Protein AF-A0A3D8IDP8-F1 (afdb_monomer)

Radius of gyration: 22.34 Å; Cα contacts (8 Å, |Δi|>4): 569; chains: 1; bounding box: 59×62×54 Å

Mean predicted aligned error: 10.39 Å

Secondary structure (DSSP, 8-state):
-----S---------SSHHHHTTS-SS--S----SSEEEEEEPPP-S---SS-TTS---EEEEE-S-HHHHHHHHHHH--S---HHHHHHHHHHHHT--TTTSPP-HHHHHTBTTTB-HHHHHHHHHHHHHHHHHHHTTSS-HHHHHHHHHHHHHHHHHH-SSSSSTT---SS-PPP---------PPP-SSEEEEE-S-HHHHHHHHHHHHTT--S--EEEEEEE---BS--HHHHSHHHHHHHH------BTTTTB-S--S--GGGSTTHHHHHHHHHHHHHTTEEEEEEEEE---S-SSTTTSBSS-HHHHHHHHHTTEEEEEEEEE-----SSS---TT-EEEEEEEEE-

Organism: NCBI:txid2040648

Structure (mmCIF, N/CA/C/O backbone):
data_AF-A0A3D8IDP8-F1
#
_entry.id   AF-A0A3D8IDP8-F1
#
loop_
_atom_site.group_PDB
_atom_site.id
_atom_site.type_symbol
_atom_site.label_atom_id
_atom_site.label_alt_id
_atom_site.label_comp_id
_atom_site.label_asym_id
_atom_site.label_entity_id
_atom_site.label_seq_id
_atom_site.pdbx_PDB_ins_code
_atom_site.Cartn_x
_atom_site.Cartn_y
_atom_site.Cartn_z
_atom_site.occupancy
_atom_site.B_iso_or_equiv
_atom_site.auth_seq_id
_atom_site.auth_comp_id
_atom_site.auth_asym_id
_atom_site.auth_atom_id
_atom_site.pdbx_PDB_model_num
ATOM 1 N N . MET A 1 1 ? -37.188 -41.357 -10.015 1.00 25.97 1 MET A N 1
ATOM 2 C CA . MET A 1 1 ? -35.819 -41.545 -10.532 1.00 25.97 1 MET A CA 1
ATOM 3 C C . MET A 1 1 ? -35.365 -40.192 -11.054 1.00 25.97 1 MET A C 1
ATOM 5 O O . MET A 1 1 ? -35.548 -39.918 -12.228 1.00 25.97 1 MET A O 1
ATOM 9 N N . ASN A 1 2 ? -35.208 -39.224 -10.147 1.00 23.41 2 ASN A N 1
ATOM 10 C CA . ASN A 1 2 ? -33.969 -38.890 -9.406 1.00 23.41 2 ASN A CA 1
ATOM 11 C C . ASN A 1 2 ? -33.060 -38.052 -10.331 1.00 23.41 2 ASN A C 1
ATOM 13 O O . ASN A 1 2 ? -32.683 -38.556 -11.379 1.00 23.41 2 ASN A O 1
ATOM 17 N N . ASP A 1 3 ? -32.714 -36.788 -10.085 1.00 23.64 3 ASP A N 1
ATOM 18 C CA . ASP A 1 3 ? -32.808 -35.965 -8.878 1.00 23.64 3 ASP A CA 1
ATOM 19 C C . ASP A 1 3 ? -33.039 -34.483 -9.221 1.00 23.64 3 ASP A C 1
ATOM 21 O O . ASP A 1 3 ? -32.616 -33.967 -10.256 1.00 23.64 3 ASP A O 1
ATOM 25 N N . ILE A 1 4 ? -33.752 -33.836 -8.305 1.00 23.69 4 ILE A N 1
ATOM 26 C CA . ILE A 1 4 ? -34.111 -32.424 -8.213 1.00 23.69 4 ILE A CA 1
ATOM 27 C C . ILE A 1 4 ? -33.176 -31.826 -7.159 1.00 23.69 4 ILE A C 1
ATOM 29 O O . ILE A 1 4 ? -33.170 -32.358 -6.060 1.00 23.69 4 ILE A O 1
ATOM 33 N N . GLU A 1 5 ? -32.434 -30.755 -7.472 1.00 24.16 5 GLU A N 1
ATOM 34 C CA . GLU A 1 5 ? -32.092 -29.621 -6.577 1.00 24.16 5 GLU A CA 1
ATOM 35 C C . GLU A 1 5 ? -30.910 -28.810 -7.138 1.00 24.16 5 GLU A C 1
ATOM 37 O O . GLU A 1 5 ? -29.785 -29.289 -7.237 1.00 24.16 5 GLU A O 1
ATOM 42 N N . GLY A 1 6 ? -31.157 -27.551 -7.508 1.00 22.59 6 GLY A N 1
ATOM 43 C CA . GLY A 1 6 ? -30.095 -26.629 -7.941 1.00 22.59 6 GLY A CA 1
ATOM 44 C C . GLY A 1 6 ? -30.539 -25.196 -8.245 1.00 22.59 6 GLY A C 1
ATOM 45 O O . GLY A 1 6 ? -29.763 -24.422 -8.793 1.00 22.59 6 GLY A O 1
ATOM 46 N N . LEU A 1 7 ? -31.783 -24.827 -7.920 1.00 23.38 7 LEU A N 1
ATOM 47 C CA . LEU A 1 7 ? -32.361 -23.506 -8.185 1.00 23.38 7 LEU A CA 1
ATOM 48 C C . LEU A 1 7 ? -33.378 -23.167 -7.088 1.00 23.38 7 LEU A C 1
ATOM 50 O O . LEU A 1 7 ? -34.518 -23.619 -7.171 1.00 23.38 7 LEU A O 1
ATOM 54 N N . ARG A 1 8 ? -32.928 -22.423 -6.065 1.00 20.56 8 ARG A N 1
ATOM 55 C CA . ARG A 1 8 ? -33.650 -21.722 -4.965 1.00 20.56 8 ARG A CA 1
ATOM 56 C C . ARG A 1 8 ? -32.593 -21.533 -3.853 1.00 20.56 8 ARG A C 1
ATOM 58 O O . ARG A 1 8 ? -31.948 -22.503 -3.506 1.00 20.56 8 ARG A O 1
ATOM 65 N N . GLU A 1 9 ? -32.256 -20.376 -3.290 1.00 22.47 9 GLU A N 1
ATOM 66 C CA . GLU A 1 9 ? -32.936 -19.098 -3.120 1.00 22.47 9 GLU A CA 1
ATOM 67 C C . GLU A 1 9 ? -31.888 -17.968 -3.029 1.00 22.47 9 GLU A C 1
ATOM 69 O O . GLU A 1 9 ? -31.055 -17.942 -2.128 1.00 22.47 9 GLU A O 1
ATOM 74 N N . THR A 1 10 ? -31.951 -16.987 -3.926 1.00 26.80 10 THR A N 1
ATOM 75 C CA . THR A 1 10 ? -31.350 -15.663 -3.718 1.00 26.80 10 THR A CA 1
ATOM 76 C C . THR A 1 10 ? -32.399 -14.773 -3.055 1.00 26.80 10 THR A C 1
ATOM 78 O O . THR A 1 10 ? -33.345 -14.339 -3.717 1.00 26.80 10 THR A O 1
ATOM 81 N N . LYS A 1 11 ? -32.258 -14.509 -1.751 1.00 21.42 11 LYS A N 1
ATOM 82 C CA . LYS A 1 11 ? -33.043 -13.498 -1.027 1.00 21.42 11 LYS A CA 1
ATOM 83 C C . LYS A 1 11 ? -32.136 -12.604 -0.181 1.00 21.42 11 LYS A C 1
ATOM 85 O O . LYS A 1 11 ? -31.369 -13.070 0.650 1.00 21.42 11 LYS A O 1
ATOM 90 N N . ASN A 1 12 ? -32.282 -11.310 -0.453 1.00 25.30 12 ASN A N 1
ATOM 91 C CA . ASN A 1 12 ? -31.671 -10.139 0.168 1.00 25.30 12 ASN A CA 1
ATOM 92 C C . ASN A 1 12 ? -31.656 -10.141 1.704 1.00 25.30 12 ASN A C 1
ATOM 94 O O . ASN A 1 12 ? -32.695 -10.385 2.317 1.00 25.30 12 ASN A O 1
ATOM 98 N N . LEU A 1 13 ? -30.554 -9.653 2.288 1.00 21.05 13 LEU A N 1
ATOM 99 C CA . LEU A 1 13 ? -30.567 -8.875 3.533 1.00 21.05 13 LEU A CA 1
ATOM 100 C C . LEU A 1 13 ? -29.373 -7.889 3.595 1.00 21.05 13 LEU A C 1
ATOM 102 O O . LEU A 1 13 ? -28.234 -8.279 3.805 1.00 21.05 13 LEU A O 1
ATOM 106 N N . CYS A 1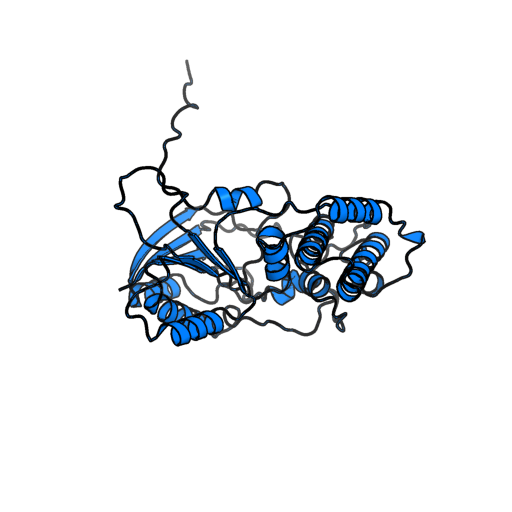 14 ? -29.696 -6.606 3.384 1.00 20.95 14 CYS A N 1
ATOM 107 C CA . CYS A 1 14 ? -29.076 -5.384 3.931 1.00 20.95 14 CYS A CA 1
ATOM 108 C C . CYS A 1 14 ? -27.555 -5.144 3.788 1.00 20.95 14 CYS A C 1
ATOM 110 O O . CYS A 1 14 ? -26.826 -5.083 4.766 1.00 20.95 14 CYS A O 1
ATOM 112 N N . LEU A 1 15 ? -27.138 -4.948 2.534 1.00 26.72 15 LEU A N 1
ATOM 113 C CA . LEU A 1 15 ? -26.512 -3.745 1.952 1.00 26.72 15 LEU A CA 1
ATOM 114 C C . LEU A 1 15 ? -25.390 -3.025 2.756 1.00 26.72 15 LEU A C 1
ATOM 116 O O . LEU A 1 15 ? -25.634 -2.394 3.782 1.00 26.72 15 LEU A O 1
ATOM 120 N N . GLY A 1 16 ? -24.181 -3.040 2.175 1.00 27.25 16 GLY A N 1
ATOM 121 C CA . GLY A 1 16 ? -23.078 -2.122 2.484 1.00 27.25 16 GLY A CA 1
ATOM 122 C C . GLY A 1 16 ? -21.671 -2.722 2.383 1.00 27.25 16 GLY A C 1
ATOM 123 O O . GLY A 1 16 ? -20.920 -2.561 3.327 1.00 27.25 16 GLY A O 1
ATOM 124 N N . GLU A 1 17 ? -21.302 -3.420 1.297 1.00 31.95 17 GLU A N 1
ATOM 125 C CA . GLU A 1 17 ? -19.924 -3.951 1.119 1.00 31.95 17 GLU A CA 1
ATOM 126 C C . GLU A 1 17 ? -19.632 -4.450 -0.313 1.00 31.95 17 GLU A C 1
ATOM 128 O O . GLU A 1 17 ? -18.513 -4.319 -0.808 1.00 31.95 17 GLU A O 1
ATOM 133 N N . GLN A 1 18 ? -20.638 -4.963 -1.033 1.00 26.75 18 GLN A N 1
ATOM 134 C CA . GLN A 1 18 ? -20.417 -5.599 -2.344 1.00 26.75 18 GLN A CA 1
ATOM 135 C C . GLN A 1 18 ? -19.917 -4.656 -3.456 1.00 26.75 18 GLN A C 1
ATOM 137 O O . GLN A 1 18 ? -19.173 -5.100 -4.328 1.00 26.75 18 GLN A O 1
ATOM 142 N N . ASP A 1 19 ? -20.209 -3.354 -3.400 1.00 30.55 19 ASP A N 1
ATOM 143 C CA . ASP A 1 19 ? -19.682 -2.404 -4.393 1.00 30.55 19 ASP A CA 1
ATOM 144 C C . ASP A 1 19 ? -18.217 -2.012 -4.138 1.00 30.55 19 ASP A C 1
ATOM 146 O O . ASP A 1 19 ? -17.483 -1.725 -5.082 1.00 30.55 19 ASP A O 1
ATOM 150 N N . LEU A 1 20 ? -17.743 -2.108 -2.889 1.00 30.31 20 LEU A N 1
ATOM 151 C CA . LEU A 1 20 ? -16.310 -2.033 -2.574 1.00 30.31 20 LEU A CA 1
ATOM 152 C C . LEU A 1 20 ? -15.595 -3.346 -2.945 1.00 30.31 20 LEU A C 1
ATOM 154 O O . LEU A 1 20 ? -14.425 -3.327 -3.331 1.00 30.31 20 LEU A O 1
ATOM 158 N N . ALA A 1 21 ? -16.312 -4.475 -2.928 1.00 29.94 21 ALA A N 1
ATOM 159 C CA . ALA A 1 21 ? -15.805 -5.784 -3.342 1.00 29.94 21 ALA A CA 1
ATOM 160 C C . ALA A 1 21 ? -15.742 -5.990 -4.870 1.00 29.94 21 ALA A C 1
ATOM 162 O O . ALA A 1 21 ? -14.987 -6.851 -5.328 1.00 29.94 21 ALA A O 1
ATOM 163 N N . ASN A 1 22 ? -16.432 -5.181 -5.684 1.00 26.56 22 ASN A N 1
ATOM 164 C CA . ASN A 1 22 ? -16.302 -5.227 -7.149 1.00 26.56 22 ASN A CA 1
ATOM 165 C C . ASN A 1 22 ? -14.968 -4.653 -7.671 1.00 26.56 22 ASN A C 1
ATOM 167 O O . ASN A 1 22 ? -14.622 -4.859 -8.834 1.00 26.56 22 ASN A O 1
ATOM 171 N N . ILE A 1 23 ? -14.151 -4.052 -6.798 1.00 31.48 23 ILE A N 1
ATOM 172 C CA . ILE A 1 23 ? -12.722 -3.787 -7.050 1.00 31.48 23 ILE A CA 1
ATOM 173 C C . ILE A 1 23 ? -11.885 -5.082 -6.927 1.00 31.48 23 ILE A C 1
ATOM 175 O O . ILE A 1 23 ? -10.760 -5.141 -7.420 1.00 31.48 23 ILE A O 1
ATOM 179 N N . SER A 1 24 ? -12.431 -6.160 -6.349 1.00 30.58 24 SER A N 1
ATOM 180 C CA . SER A 1 24 ? -11.723 -7.436 -6.148 1.00 30.58 24 SER A CA 1
ATOM 181 C C . SER A 1 24 ? -12.003 -8.508 -7.219 1.00 30.58 24 SER A C 1
ATOM 183 O O . SER A 1 24 ? -11.298 -9.513 -7.288 1.00 30.58 24 SER A O 1
ATOM 185 N N . HIS A 1 25 ? -12.948 -8.290 -8.143 1.00 24.25 25 HIS A N 1
ATOM 186 C CA . HIS A 1 25 ? -13.230 -9.229 -9.238 1.00 24.25 25 HIS A CA 1
ATOM 187 C C . HIS A 1 25 ? -12.509 -8.882 -10.555 1.00 24.25 25 HIS A C 1
ATOM 189 O O . HIS A 1 25 ? -13.112 -8.726 -11.614 1.00 24.25 25 HIS A O 1
ATOM 195 N N . LYS A 1 26 ? -11.171 -8.873 -10.521 1.00 24.52 26 LYS A N 1
ATOM 196 C CA . LYS A 1 26 ? -10.331 -9.244 -11.676 1.00 24.52 26 LYS A CA 1
ATOM 197 C C . LYS A 1 26 ? -9.217 -10.168 -11.188 1.00 24.52 26 LYS A C 1
ATOM 199 O O . LYS A 1 26 ? -8.384 -9.775 -10.385 1.00 24.52 26 LYS A O 1
ATOM 204 N N . LYS A 1 27 ? -9.245 -11.416 -11.675 1.00 29.14 27 LYS A N 1
ATOM 205 C CA . LYS A 1 27 ? -8.286 -12.507 -11.423 1.00 29.14 27 LYS A CA 1
ATOM 206 C C . LYS A 1 27 ? -6.824 -12.032 -11.418 1.00 29.14 27 LYS A C 1
ATOM 208 O O . LYS A 1 27 ? -6.201 -11.993 -12.472 1.00 29.14 27 LYS A O 1
ATOM 213 N N . SER A 1 28 ? -6.316 -11.736 -10.227 1.00 27.64 28 SER A N 1
ATOM 214 C CA . SER A 1 28 ? -4.927 -11.809 -9.750 1.00 27.64 28 SER A CA 1
ATOM 215 C C . SER A 1 28 ? -4.834 -10.808 -8.606 1.00 27.64 28 SER A C 1
ATOM 217 O O . SER A 1 28 ? -4.664 -9.635 -8.902 1.00 27.64 28 SER A O 1
ATOM 219 N N . LEU A 1 29 ? -5.064 -11.247 -7.365 1.00 32.25 29 LEU A N 1
ATOM 220 C CA . LEU A 1 29 ? -4.756 -10.578 -6.089 1.00 32.25 29 LEU A CA 1
ATOM 221 C C . LEU A 1 29 ? -5.470 -11.390 -4.998 1.00 32.25 29 LEU A C 1
ATOM 223 O O . LEU A 1 29 ? -6.609 -11.109 -4.634 1.00 32.25 29 LEU A O 1
ATOM 227 N N . GLU A 1 30 ? -4.831 -12.462 -4.534 1.00 28.45 30 GLU A N 1
ATOM 228 C CA . GLU A 1 30 ? -5.149 -12.968 -3.200 1.00 28.45 30 GLU A CA 1
ATOM 229 C C . GLU A 1 30 ? -4.556 -11.959 -2.204 1.00 28.45 30 GLU A C 1
ATOM 231 O O . GLU A 1 30 ? -3.343 -11.772 -2.164 1.00 28.45 30 GLU A O 1
ATOM 236 N N . GLU A 1 31 ? -5.459 -11.306 -1.467 1.00 35.19 31 GLU A N 1
ATOM 237 C CA . GLU A 1 31 ? -5.268 -10.420 -0.307 1.00 35.19 31 GLU A CA 1
ATOM 238 C C . GLU A 1 31 ? -4.693 -9.002 -0.564 1.00 35.19 31 GLU A C 1
ATOM 240 O O . GLU A 1 31 ? -3.492 -8.839 -0.792 1.00 35.19 31 GLU A O 1
ATOM 245 N N . PRO A 1 32 ? -5.501 -7.919 -0.444 1.00 34.59 32 PRO A N 1
ATOM 246 C CA . PRO A 1 32 ? -4.942 -6.584 -0.239 1.00 34.59 32 PRO A CA 1
ATOM 247 C C . PRO A 1 32 ? -4.143 -6.573 1.071 1.00 34.59 32 PRO A C 1
ATOM 249 O O . PRO A 1 32 ? -4.596 -7.074 2.099 1.00 34.59 32 PRO A O 1
ATOM 252 N N . SER A 1 33 ? -2.930 -6.022 1.038 1.00 33.69 33 SER A N 1
ATOM 253 C CA . SER A 1 33 ? -2.025 -5.969 2.185 1.00 33.69 33 SER A CA 1
ATOM 254 C C . SER A 1 33 ? -2.643 -5.195 3.353 1.00 33.69 33 SER A C 1
ATOM 256 O O . SER A 1 33 ? -2.714 -3.970 3.307 1.00 33.69 33 SER A O 1
ATOM 258 N N . LYS A 1 34 ? -3.061 -5.918 4.396 1.00 35.88 34 LYS A N 1
ATOM 259 C CA . LYS A 1 34 ? -3.660 -5.396 5.632 1.00 35.88 34 LYS A CA 1
ATOM 260 C C . LYS A 1 34 ? -2.584 -4.810 6.551 1.00 35.88 34 LYS A C 1
ATOM 262 O O . LYS A 1 34 ? -1.891 -5.552 7.249 1.00 35.88 34 LYS A O 1
ATOM 267 N N . GLN A 1 35 ? -2.418 -3.487 6.573 1.00 31.81 35 GLN A N 1
ATOM 268 C CA . GLN A 1 35 ? -1.659 -2.827 7.639 1.00 31.81 35 GLN A CA 1
ATOM 269 C C . GLN A 1 35 ? -2.366 -1.554 8.107 1.00 31.81 35 GLN A C 1
ATOM 271 O O . GLN A 1 35 ? -2.283 -0.500 7.480 1.00 31.81 35 GLN A O 1
ATOM 276 N N . ASP A 1 36 ? -3.023 -1.673 9.263 1.00 30.56 36 ASP A N 1
ATOM 277 C CA . ASP A 1 36 ? -3.684 -0.584 9.987 1.00 30.56 36 ASP A CA 1
ATOM 278 C C . ASP A 1 36 ? -4.740 0.149 9.144 1.00 30.56 36 ASP A C 1
ATOM 280 O O . ASP A 1 36 ? -4.918 1.363 9.273 1.00 30.56 36 ASP A O 1
ATOM 284 N N . SER A 1 37 ? -5.452 -0.590 8.288 1.00 34.06 37 SER A N 1
ATOM 285 C CA . SER A 1 37 ? -6.508 -0.018 7.467 1.00 34.06 37 SER A CA 1
ATOM 286 C C . SER A 1 37 ? -7.716 0.310 8.345 1.00 34.06 37 SER A C 1
ATOM 288 O O . SER A 1 37 ? -8.268 -0.563 9.021 1.00 34.06 37 SER A O 1
ATOM 290 N N . ILE A 1 38 ? -8.104 1.586 8.356 1.00 47.16 38 ILE A N 1
ATOM 291 C CA . ILE A 1 38 ? -9.340 2.039 8.990 1.00 47.16 38 ILE A CA 1
ATOM 292 C C . ILE A 1 38 ? -10.219 2.655 7.917 1.00 47.16 38 ILE A C 1
ATOM 294 O O . ILE A 1 38 ? -9.804 3.602 7.246 1.00 47.16 38 ILE A O 1
ATOM 298 N N . ILE A 1 39 ? -11.445 2.152 7.806 1.00 53.91 39 ILE A N 1
ATOM 299 C CA . ILE A 1 39 ? -12.511 2.817 7.064 1.00 53.91 39 ILE A CA 1
ATOM 300 C C . ILE A 1 39 ? -13.506 3.343 8.093 1.00 53.91 39 ILE A C 1
ATOM 302 O O . ILE A 1 39 ? -14.160 2.573 8.795 1.00 53.91 39 ILE A O 1
ATOM 306 N N . LEU A 1 40 ? -13.594 4.665 8.216 1.00 52.25 40 LEU A N 1
ATOM 307 C CA . LEU A 1 40 ? -14.613 5.320 9.034 1.00 52.25 40 LEU A CA 1
ATOM 308 C C . LEU A 1 40 ? -15.680 5.875 8.098 1.00 52.25 40 LEU A C 1
ATOM 310 O O . LEU A 1 40 ? -15.364 6.673 7.215 1.00 52.25 40 LEU A O 1
ATOM 314 N N . SER A 1 41 ? -16.935 5.495 8.305 1.00 37.38 41 SER A N 1
ATOM 315 C CA . SER A 1 41 ? -18.070 6.057 7.576 1.00 37.38 41 SER A CA 1
ATOM 316 C C . SER A 1 41 ? -18.905 6.971 8.480 1.00 37.38 41 SER A C 1
ATOM 318 O O . SER A 1 41 ? -19.115 6.709 9.669 1.00 37.38 41 SER A O 1
ATOM 320 N N . HIS A 1 42 ? -19.358 8.095 7.925 1.00 28.86 42 HIS A N 1
ATOM 321 C CA . HIS A 1 42 ? -20.131 9.126 8.618 1.00 28.86 42 HIS A CA 1
ATOM 322 C C . HIS A 1 42 ? -21.443 9.388 7.862 1.00 28.86 42 HIS A C 1
ATOM 324 O O . HIS A 1 42 ? -21.444 9.653 6.658 1.00 28.86 42 HIS A O 1
ATOM 330 N N . GLU A 1 43 ? -22.564 9.354 8.585 1.00 28.81 43 GLU A N 1
ATOM 331 C CA . GLU A 1 43 ? -23.875 9.818 8.108 1.00 28.81 43 GLU A CA 1
ATOM 332 C C . GLU A 1 43 ? -24.032 11.311 8.419 1.00 28.81 43 GLU A C 1
ATOM 334 O O . GLU A 1 43 ? -23.774 11.739 9.543 1.00 28.81 43 GLU A O 1
ATOM 339 N N . THR A 1 44 ? -24.455 12.130 7.461 1.00 25.08 44 THR A N 1
ATOM 340 C CA . THR A 1 44 ? -24.976 13.477 7.753 1.00 25.08 44 THR A CA 1
ATOM 341 C C . THR A 1 44 ? -26.495 13.402 7.722 1.00 25.08 44 THR A C 1
ATOM 343 O O . THR A 1 44 ? -27.076 13.070 6.693 1.00 25.08 44 THR A O 1
ATOM 346 N N . SER A 1 45 ? -27.121 13.654 8.865 1.00 26.81 45 SER A N 1
ATOM 347 C CA . SER A 1 45 ? -28.552 13.506 9.114 1.00 26.81 45 SER A CA 1
ATOM 348 C C . SER A 1 45 ? -29.419 14.392 8.214 1.00 26.81 45 SER A C 1
ATOM 350 O O . SER A 1 45 ? -29.201 15.598 8.159 1.00 26.81 45 SER A O 1
ATOM 352 N N . LEU A 1 46 ? -30.446 13.795 7.592 1.00 27.28 46 LEU A N 1
ATOM 353 C CA . LEU A 1 46 ? -31.812 14.334 7.448 1.00 27.28 46 LEU A CA 1
ATOM 354 C C . LEU A 1 46 ? -32.706 13.316 6.714 1.00 27.28 46 LEU A C 1
ATOM 356 O O . LEU A 1 46 ? -32.594 13.141 5.507 1.00 27.28 46 LEU A O 1
ATOM 360 N N . GLY A 1 47 ? -33.630 12.682 7.442 1.00 24.98 47 GLY A N 1
ATOM 361 C CA . GLY A 1 47 ? -34.733 11.917 6.848 1.00 24.98 47 GLY A CA 1
ATOM 362 C C . GLY A 1 47 ? -35.060 10.635 7.606 1.00 24.98 47 GLY A C 1
ATOM 363 O O . GLY A 1 47 ? -34.232 9.744 7.722 1.00 24.98 47 GLY A O 1
ATOM 364 N N . LYS A 1 48 ? -36.281 10.554 8.141 1.00 29.41 48 LYS A N 1
ATOM 365 C CA . LYS A 1 48 ? -36.851 9.378 8.815 1.00 29.41 48 LYS A CA 1
ATOM 366 C C . LYS A 1 48 ? -36.613 8.106 7.984 1.00 29.41 48 LYS A C 1
ATOM 368 O O . LYS A 1 48 ? -37.068 8.042 6.845 1.00 29.41 48 LYS A O 1
ATOM 373 N N . LEU A 1 49 ? -35.942 7.106 8.566 1.00 31.73 49 LEU A N 1
ATOM 374 C CA . LEU A 1 49 ? -35.742 5.794 7.947 1.00 31.73 49 LEU A CA 1
ATOM 375 C C . LEU A 1 49 ? -37.095 5.112 7.697 1.00 31.73 49 LEU A C 1
ATOM 377 O O . LEU A 1 49 ? -37.702 4.559 8.614 1.00 31.73 49 LEU A O 1
ATOM 381 N N . ASN A 1 50 ? -37.532 5.104 6.441 1.00 28.36 50 ASN A N 1
ATOM 382 C CA . ASN A 1 50 ? -38.450 4.092 5.941 1.00 28.36 50 ASN A CA 1
ATOM 383 C C . ASN A 1 50 ? -37.616 2.941 5.371 1.00 28.36 50 ASN A C 1
ATOM 385 O O . ASN A 1 50 ? -36.712 3.146 4.566 1.00 28.36 50 ASN A O 1
ATOM 389 N N . LYS A 1 51 ? -37.913 1.725 5.833 1.00 40.91 51 LYS A N 1
ATOM 390 C CA . LYS A 1 51 ? -37.290 0.470 5.399 1.00 40.91 51 LYS A CA 1
ATOM 391 C C . LYS A 1 51 ? -37.420 0.290 3.882 1.00 40.91 51 LYS A C 1
ATOM 393 O O . LYS A 1 51 ? -38.497 -0.083 3.435 1.00 40.91 51 LYS A O 1
ATOM 398 N N . GLN A 1 52 ? -36.328 0.504 3.146 1.00 34.34 52 GLN A N 1
ATOM 399 C CA . GLN A 1 52 ? -35.875 -0.200 1.927 1.00 34.34 52 GLN A CA 1
ATOM 400 C C . GLN A 1 52 ? -34.818 0.679 1.220 1.00 34.34 52 GLN A C 1
ATOM 402 O O . GLN A 1 52 ? -35.122 1.824 0.906 1.00 34.34 52 GLN A O 1
ATOM 407 N N . ASN A 1 53 ? -33.619 0.121 0.957 1.00 32.25 53 ASN A N 1
ATOM 408 C CA . ASN A 1 53 ? -32.461 0.671 0.197 1.00 32.25 53 ASN A CA 1
ATOM 409 C C . ASN A 1 53 ? -31.231 1.205 0.993 1.00 32.25 53 ASN A C 1
ATOM 411 O O . ASN A 1 53 ? -30.779 2.318 0.760 1.00 32.25 53 ASN A O 1
ATOM 415 N N . SER A 1 54 ? -30.601 0.399 1.854 1.00 40.97 54 SER A N 1
ATOM 416 C CA . SER A 1 54 ? -29.345 0.699 2.586 1.00 40.97 54 SER A CA 1
ATOM 417 C C . SER A 1 54 ? -27.981 0.550 1.855 1.00 40.97 54 SER A C 1
ATOM 419 O O . SER A 1 54 ? -27.006 0.135 2.474 1.00 40.97 54 SER A O 1
ATOM 421 N N . TYR A 1 55 ? -27.838 0.917 0.571 1.00 33.81 55 TYR A N 1
ATOM 422 C CA . TYR A 1 55 ? -26.490 1.190 -0.007 1.00 33.81 55 TYR A CA 1
ATOM 423 C C . TYR A 1 55 ? -26.131 2.691 -0.019 1.00 33.81 55 TYR A C 1
ATOM 425 O O . TYR A 1 55 ? -24.980 3.047 -0.253 1.00 33.81 55 TYR A O 1
ATOM 433 N N . ASN A 1 56 ? -27.092 3.583 0.252 1.00 45.88 56 ASN A N 1
ATOM 434 C CA . ASN A 1 56 ? -26.942 5.031 0.050 1.00 45.88 56 ASN A CA 1
ATOM 435 C C . ASN A 1 56 ? -26.647 5.845 1.319 1.00 45.88 56 ASN A C 1
ATOM 437 O O . ASN A 1 56 ? -26.514 7.066 1.230 1.00 45.88 56 ASN A O 1
ATOM 441 N N . ASP A 1 57 ? -26.521 5.201 2.476 1.00 60.47 57 ASP A N 1
ATOM 442 C CA . ASP A 1 57 ? -26.678 5.907 3.753 1.00 60.47 57 ASP A CA 1
ATOM 443 C C . ASP A 1 57 ? -25.407 6.640 4.217 1.00 60.47 57 ASP A C 1
ATOM 445 O O . ASP A 1 57 ? -25.482 7.643 4.928 1.00 60.47 57 ASP A O 1
ATOM 449 N N . PHE A 1 58 ? -24.222 6.231 3.752 1.00 69.56 58 PHE A N 1
ATOM 450 C CA . PHE A 1 58 ? -22.977 6.937 4.065 1.00 69.56 58 PHE A CA 1
ATOM 451 C C . PHE A 1 58 ? -22.661 7.992 3.008 1.00 69.56 58 PHE A C 1
ATOM 453 O O . PHE A 1 58 ? -22.650 7.703 1.812 1.00 69.56 58 PHE A O 1
ATOM 460 N N . ASN A 1 59 ? -22.371 9.216 3.456 1.00 77.00 59 ASN A N 1
ATOM 461 C CA . ASN A 1 59 ? -22.021 10.351 2.590 1.00 77.00 59 ASN A CA 1
ATOM 462 C C . ASN A 1 59 ? -20.563 10.791 2.736 1.00 77.00 59 ASN A C 1
ATOM 464 O O . ASN A 1 59 ? -20.078 11.616 1.959 1.00 77.00 59 ASN A O 1
ATOM 468 N N . HIS A 1 60 ? -19.860 10.249 3.729 1.00 82.38 60 HIS A N 1
ATOM 469 C CA . HIS A 1 60 ? -18.485 10.602 4.018 1.00 82.38 60 HIS A CA 1
ATOM 470 C C . HIS A 1 60 ? -17.688 9.381 4.481 1.00 82.38 60 HIS A C 1
ATOM 472 O O . HIS A 1 60 ? -18.081 8.698 5.427 1.00 82.38 60 HIS A O 1
ATOM 478 N N . PHE A 1 61 ? -16.561 9.145 3.812 1.00 84.31 61 PHE A N 1
ATOM 479 C CA . PHE A 1 61 ? -15.622 8.061 4.057 1.00 84.31 61 PHE A CA 1
ATOM 480 C C . PHE A 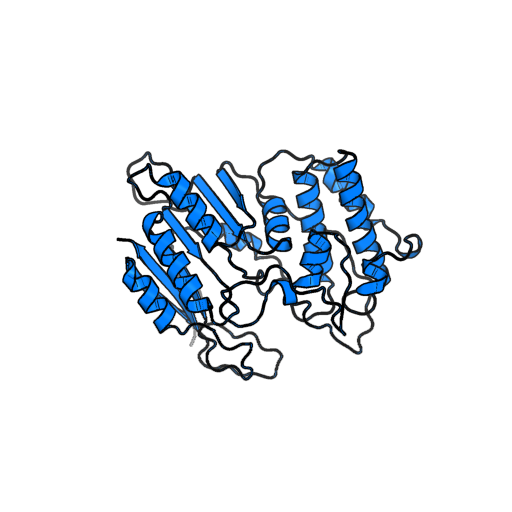1 61 ? -14.252 8.621 4.423 1.00 84.31 61 PHE A C 1
ATOM 482 O O . PHE A 1 61 ? -13.742 9.534 3.774 1.00 84.31 61 PHE A O 1
ATOM 489 N N . ILE A 1 62 ? -13.641 8.038 5.444 1.00 88.44 62 ILE A N 1
ATOM 490 C CA . ILE A 1 62 ? -12.263 8.299 5.840 1.00 88.44 62 ILE A CA 1
ATOM 491 C C . ILE A 1 62 ? -11.513 6.986 5.698 1.00 88.44 62 ILE A C 1
ATOM 493 O O . ILE A 1 62 ? -11.855 6.015 6.366 1.00 88.44 62 ILE A O 1
ATOM 497 N N . ILE A 1 63 ? -10.509 6.970 4.831 1.00 89.50 63 ILE A N 1
ATOM 498 C CA . ILE A 1 63 ? -9.678 5.807 4.536 1.00 89.50 63 ILE A CA 1
ATOM 499 C C . ILE A 1 63 ? -8.285 6.099 5.082 1.00 89.50 63 ILE A C 1
ATOM 501 O O . ILE A 1 63 ? -7.680 7.107 4.725 1.00 89.50 63 ILE A O 1
ATOM 505 N N . ASN A 1 64 ? -7.759 5.232 5.936 1.00 90.31 64 ASN A N 1
ATOM 506 C CA . ASN A 1 64 ? -6.374 5.297 6.395 1.00 90.31 64 ASN A CA 1
ATOM 507 C C . ASN A 1 64 ? -5.645 4.006 6.055 1.00 90.31 64 ASN A C 1
ATOM 509 O O . ASN A 1 64 ? -6.246 2.939 6.120 1.00 90.31 64 ASN A O 1
ATOM 513 N N . ASP A 1 65 ? -4.355 4.107 5.757 1.00 87.75 65 ASP A N 1
ATOM 514 C CA . ASP A 1 65 ? -3.449 2.963 5.714 1.00 87.75 65 ASP A CA 1
ATOM 515 C C . ASP A 1 65 ? -2.044 3.382 6.113 1.00 87.75 65 ASP A C 1
ATOM 517 O O . ASP A 1 65 ? -1.619 4.503 5.837 1.00 87.75 65 ASP A O 1
ATOM 521 N N . PHE A 1 66 ? -1.286 2.487 6.729 1.00 85.19 66 PHE A N 1
ATOM 522 C CA . PHE A 1 66 ? 0.068 2.823 7.139 1.00 85.19 66 PHE A CA 1
ATOM 523 C C . PHE A 1 66 ? 1.076 2.777 5.977 1.00 85.19 66 PHE A C 1
ATOM 525 O O . PHE A 1 66 ? 2.068 3.526 5.971 1.00 85.19 66 PHE A O 1
ATOM 532 N N . LEU A 1 67 ? 0.819 1.930 4.973 1.00 87.69 67 LEU A N 1
ATOM 533 C CA . LEU A 1 67 ? 1.693 1.724 3.822 1.00 87.69 67 LEU A CA 1
ATOM 534 C C . LEU A 1 67 ? 1.576 2.859 2.805 1.00 87.69 67 LEU A C 1
ATOM 536 O O . LEU A 1 67 ? 0.500 3.360 2.476 1.00 87.69 67 LEU A O 1
ATOM 540 N N . TYR A 1 68 ? 2.720 3.248 2.250 1.00 93.31 68 TYR A N 1
ATOM 541 C CA . TYR A 1 68 ? 2.787 4.242 1.188 1.00 93.31 68 TYR A CA 1
ATOM 542 C C . TYR A 1 68 ? 2.192 3.709 -0.119 1.00 93.31 68 TYR A C 1
ATOM 544 O O . TYR A 1 68 ? 1.532 4.464 -0.837 1.00 93.31 68 TYR A O 1
ATOM 552 N N . SER A 1 69 ? 2.380 2.421 -0.419 1.00 92.31 69 SER A N 1
ATOM 553 C CA . SER A 1 69 ? 1.784 1.766 -1.586 1.00 92.31 69 SER A CA 1
ATOM 554 C C . SER A 1 69 ? 0.261 1.779 -1.534 1.00 92.31 69 SER A C 1
ATOM 556 O O . SER A 1 69 ? -0.368 2.201 -2.502 1.00 92.31 69 SER A O 1
ATOM 558 N N . ASN A 1 70 ? -0.334 1.415 -0.398 1.00 90.25 70 ASN A N 1
ATOM 559 C CA . ASN A 1 70 ? -1.788 1.415 -0.234 1.00 90.25 70 ASN A CA 1
ATOM 560 C C . ASN A 1 70 ? -2.350 2.833 -0.312 1.00 90.25 70 ASN A C 1
ATOM 562 O O . ASN A 1 70 ? -3.273 3.079 -1.080 1.00 90.25 70 ASN A O 1
ATOM 566 N N . TYR A 1 71 ? -1.733 3.794 0.383 1.00 93.81 71 TYR A N 1
ATOM 567 C CA . TYR A 1 71 ? -2.104 5.205 0.263 1.00 93.81 71 TYR A CA 1
ATOM 568 C C . TYR A 1 71 ? -2.084 5.689 -1.195 1.00 93.81 71 TYR A C 1
ATOM 570 O O . TYR A 1 71 ? -3.025 6.327 -1.659 1.00 93.81 71 TYR A O 1
ATOM 578 N N . THR A 1 72 ? -1.035 5.343 -1.943 1.00 95.19 72 THR A N 1
ATOM 579 C CA . THR A 1 72 ? -0.903 5.676 -3.368 1.00 95.19 72 THR A CA 1
ATOM 580 C C . THR A 1 72 ? -2.033 5.059 -4.191 1.00 95.19 72 THR A C 1
ATOM 582 O O . THR A 1 72 ? -2.634 5.747 -5.013 1.00 95.19 72 THR A O 1
ATOM 585 N N . ILE A 1 73 ? -2.346 3.781 -3.960 1.00 95.00 73 ILE A N 1
ATOM 586 C CA . ILE A 1 73 ? -3.446 3.058 -4.614 1.00 95.00 73 ILE A CA 1
ATOM 587 C C . ILE A 1 73 ? -4.794 3.714 -4.306 1.00 95.00 73 ILE A C 1
ATOM 589 O O . ILE A 1 73 ? -5.561 3.994 -5.227 1.00 95.00 73 ILE A O 1
ATOM 593 N N . TYR A 1 74 ? -5.063 4.037 -3.043 1.00 94.25 74 TYR A N 1
ATOM 594 C CA . TYR A 1 74 ? -6.302 4.695 -2.643 1.00 94.25 74 TYR A CA 1
ATOM 595 C C . TYR A 1 74 ? -6.440 6.083 -3.260 1.00 94.25 74 TYR A C 1
ATOM 597 O O . TYR A 1 74 ? -7.516 6.423 -3.742 1.00 94.25 74 TYR A O 1
ATOM 605 N N . GLN A 1 75 ? -5.361 6.862 -3.346 1.00 97.19 75 GLN A N 1
ATOM 606 C CA . GLN A 1 75 ? -5.385 8.131 -4.074 1.00 97.19 75 GLN A CA 1
ATOM 607 C C . GLN A 1 75 ? -5.697 7.923 -5.568 1.00 97.19 75 GLN A C 1
ATOM 609 O O . GLN A 1 75 ? -6.520 8.640 -6.149 1.00 97.19 75 GLN A O 1
ATOM 614 N N . GLY A 1 76 ? -5.098 6.905 -6.194 1.00 95.50 76 GLY A N 1
ATOM 615 C CA . GLY A 1 76 ? -5.352 6.547 -7.590 1.00 95.50 76 GLY A CA 1
ATOM 616 C C . GLY A 1 76 ? -6.825 6.233 -7.859 1.00 95.50 76 GLY A C 1
ATOM 617 O O . GLY A 1 76 ? -7.418 6.818 -8.767 1.00 95.50 76 GLY A O 1
ATOM 618 N N . PHE A 1 77 ? -7.449 5.400 -7.025 1.00 94.81 77 PHE A N 1
ATOM 619 C CA . PHE A 1 77 ? -8.858 5.033 -7.178 1.00 94.81 77 PHE A CA 1
ATOM 620 C C . PHE A 1 77 ? -9.824 6.130 -6.721 1.00 94.81 77 PHE A C 1
ATOM 622 O O . PHE A 1 77 ? -10.712 6.502 -7.480 1.00 94.81 77 PHE A O 1
ATOM 629 N N . PHE A 1 78 ? -9.639 6.692 -5.526 1.00 93.75 78 PHE A N 1
ATOM 630 C CA . PHE A 1 78 ? -10.706 7.400 -4.808 1.00 93.75 78 PHE A CA 1
ATOM 631 C C . PHE A 1 78 ? -10.538 8.918 -4.693 1.00 93.75 78 PHE A C 1
ATOM 633 O O . PHE A 1 78 ? -11.487 9.594 -4.303 1.00 93.75 78 PHE A O 1
ATOM 640 N N . LEU A 1 79 ? -9.381 9.498 -5.031 1.00 94.19 79 LEU A N 1
ATOM 641 C CA . LEU A 1 79 ? -9.240 10.961 -5.024 1.00 94.19 79 LEU A CA 1
ATOM 642 C C . LEU A 1 79 ? -10.178 11.592 -6.070 1.00 94.19 79 LEU A C 1
ATOM 644 O O . LEU A 1 79 ? -10.043 11.302 -7.255 1.00 94.19 79 LEU A O 1
ATOM 648 N N . GLN A 1 80 ? -11.099 12.465 -5.661 1.00 93.25 80 GLN A N 1
ATOM 649 C CA . GLN A 1 80 ? -12.133 13.025 -6.553 1.00 93.25 80 GLN A CA 1
ATOM 650 C C . GLN A 1 80 ? -11.684 14.279 -7.337 1.00 93.25 80 GLN A C 1
ATOM 652 O O . GLN A 1 80 ? -12.503 14.985 -7.919 1.00 93.25 80 GLN A O 1
ATOM 657 N N . SER A 1 81 ? -10.386 14.602 -7.351 1.00 94.62 81 SER A N 1
ATOM 658 C CA . SER A 1 81 ? -9.868 15.751 -8.108 1.00 94.62 81 SER A CA 1
ATOM 659 C C . SER A 1 81 ? -9.929 15.514 -9.629 1.00 94.62 81 SER A C 1
ATOM 661 O O . SER A 1 81 ? -9.727 14.379 -10.066 1.00 94.62 81 SER A O 1
ATOM 663 N N . PRO A 1 82 ? -10.137 16.563 -10.452 1.00 96.38 82 PRO A N 1
ATOM 664 C CA . PRO A 1 82 ? -10.165 16.430 -11.908 1.00 96.38 82 PRO A CA 1
ATOM 665 C C . PRO A 1 82 ? -8.858 15.879 -12.498 1.00 96.38 82 PRO A C 1
ATOM 667 O O . PRO A 1 82 ? -7.760 16.180 -12.020 1.00 96.38 82 PRO A O 1
ATOM 670 N N . PHE A 1 83 ? -8.972 15.120 -13.586 1.00 97.75 83 PHE A N 1
ATOM 671 C CA . PHE A 1 83 ? -7.842 14.607 -14.362 1.00 97.75 83 PHE A CA 1
ATOM 672 C C . PHE A 1 83 ? -8.193 14.525 -15.851 1.00 97.75 83 PHE A C 1
ATOM 674 O O . PHE A 1 83 ? -9.365 14.422 -16.210 1.00 97.75 83 PHE A O 1
ATOM 681 N N . ASP A 1 84 ? -7.179 14.553 -16.716 1.00 98.25 84 ASP A N 1
ATOM 682 C CA . ASP A 1 84 ? -7.348 14.405 -18.160 1.00 98.25 84 ASP A CA 1
ATOM 683 C C . ASP A 1 84 ? -7.198 12.934 -18.584 1.00 98.25 84 ASP A C 1
ATOM 685 O O . ASP A 1 84 ? -6.109 12.350 -18.540 1.00 98.25 84 ASP A O 1
ATOM 689 N N . ARG A 1 85 ? -8.311 12.331 -19.019 1.00 97.56 85 ARG A N 1
ATOM 690 C CA . ARG A 1 85 ? -8.355 10.935 -19.472 1.00 97.56 85 ARG A CA 1
ATOM 691 C C . ARG A 1 85 ? -7.550 10.701 -20.754 1.00 97.56 85 ARG A C 1
ATOM 693 O O . ARG A 1 85 ? -6.898 9.668 -20.876 1.00 97.56 85 ARG A O 1
ATOM 700 N N . AL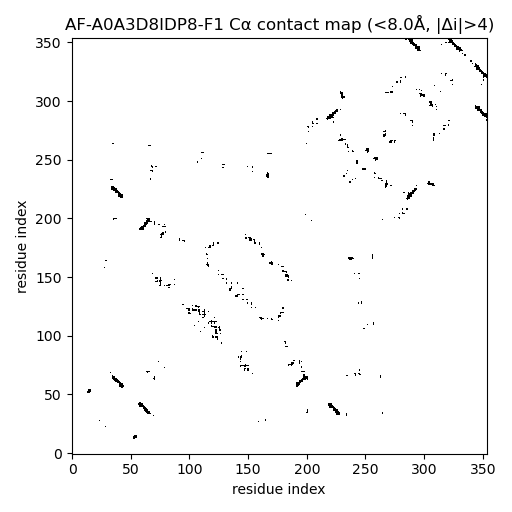A A 1 86 ? -7.575 11.639 -21.700 1.00 98.19 86 ALA A N 1
ATOM 701 C CA . ALA A 1 86 ? -6.835 11.502 -22.953 1.00 98.19 86 ALA A CA 1
ATOM 702 C C . ALA A 1 86 ? -5.324 11.562 -22.696 1.00 98.19 86 ALA A C 1
ATOM 704 O O . ALA A 1 86 ? -4.558 10.788 -23.270 1.00 98.19 86 ALA A O 1
ATOM 705 N N . LYS A 1 87 ? -4.899 12.421 -21.763 1.00 98.06 87 LYS A N 1
ATOM 706 C CA . LYS A 1 87 ? -3.497 12.522 -21.350 1.00 98.06 87 LYS A CA 1
ATOM 707 C C . LYS A 1 87 ? -2.974 11.228 -20.722 1.00 98.06 87 LYS A C 1
ATOM 709 O O . LYS A 1 87 ? -1.909 10.755 -21.117 1.00 98.06 87 LYS A O 1
ATOM 714 N N . ILE A 1 88 ? -3.697 10.636 -19.764 1.00 98.25 88 ILE A N 1
ATOM 715 C CA . ILE A 1 88 ? -3.260 9.370 -19.140 1.00 98.25 88 ILE A CA 1
ATOM 716 C C . ILE A 1 88 ? -3.250 8.211 -20.145 1.00 98.25 88 ILE A C 1
ATOM 718 O O . ILE A 1 88 ? -2.365 7.360 -20.080 1.00 98.25 88 ILE A O 1
ATOM 722 N N . GLU A 1 89 ? -4.181 8.202 -21.102 1.00 98.56 89 GLU A N 1
ATOM 723 C CA . GLU A 1 89 ? -4.246 7.189 -22.156 1.00 98.56 89 GLU A CA 1
ATOM 724 C C . GLU A 1 89 ? -3.061 7.315 -23.121 1.00 98.56 89 GLU A C 1
ATOM 726 O O . GLU A 1 89 ? -2.386 6.327 -23.411 1.00 98.56 89 GLU A O 1
ATOM 731 N N . SER A 1 90 ? -2.724 8.542 -23.531 1.00 98.56 90 SER A N 1
ATOM 732 C CA . SER A 1 90 ? -1.529 8.816 -24.333 1.00 98.56 90 SER A CA 1
ATOM 733 C C . SER A 1 90 ? -0.253 8.346 -23.630 1.00 98.56 90 SER A C 1
ATOM 735 O O . SER A 1 90 ? 0.624 7.770 -24.274 1.00 98.56 90 SER A O 1
ATOM 737 N N . LEU A 1 91 ? -0.140 8.556 -22.314 1.00 98.69 91 LEU A N 1
ATOM 738 C CA . LEU A 1 91 ? 1.004 8.083 -21.527 1.00 98.69 91 LEU A CA 1
ATOM 739 C C . LEU A 1 91 ? 1.038 6.556 -21.419 1.00 98.69 91 LEU A C 1
ATOM 741 O O . LEU A 1 91 ? 2.108 5.960 -21.516 1.00 98.69 91 LEU A O 1
ATOM 745 N N . ARG A 1 92 ? -0.120 5.902 -21.268 1.00 98.69 92 ARG A N 1
ATOM 746 C CA . ARG A 1 92 ? -0.215 4.435 -21.299 1.00 98.69 92 ARG A CA 1
ATOM 747 C C . ARG A 1 92 ? 0.343 3.884 -22.611 1.00 98.69 92 ARG A C 1
ATOM 749 O O . ARG A 1 92 ? 1.127 2.938 -22.587 1.00 98.69 92 ARG A O 1
ATOM 756 N N . GLU A 1 93 ? -0.049 4.465 -23.742 1.00 98.50 93 GLU A N 1
ATOM 757 C CA . GLU A 1 93 ? 0.453 4.058 -25.058 1.00 98.50 93 GLU A CA 1
ATOM 758 C C . GLU A 1 93 ? 1.952 4.319 -25.229 1.00 98.50 93 GLU A C 1
ATOM 760 O O . GLU A 1 93 ? 2.653 3.468 -25.776 1.00 98.50 93 GLU A O 1
ATOM 765 N N . GLU A 1 94 ? 2.449 5.466 -24.754 1.00 98.44 94 GLU A N 1
ATOM 766 C CA . GLU A 1 94 ? 3.882 5.789 -24.735 1.00 98.44 94 GLU A CA 1
ATOM 767 C C . GLU A 1 94 ? 4.662 4.719 -23.956 1.00 98.44 94 GLU A C 1
ATOM 769 O O . GLU A 1 94 ? 5.619 4.141 -24.472 1.00 98.44 94 GLU A O 1
ATOM 774 N N . TYR A 1 95 ? 4.208 4.389 -22.746 1.00 98.56 95 TYR A N 1
ATOM 775 C CA . TYR A 1 95 ? 4.867 3.415 -21.879 1.00 98.56 95 TYR A CA 1
ATOM 776 C C . TYR A 1 95 ? 4.822 1.982 -22.414 1.00 98.56 95 TYR A C 1
ATOM 778 O O . TYR A 1 95 ? 5.785 1.241 -22.228 1.00 98.56 95 TYR A O 1
ATOM 786 N N . GLN A 1 96 ? 3.756 1.582 -23.113 1.00 97.69 96 GLN A N 1
ATOM 787 C CA . GLN A 1 96 ? 3.684 0.260 -23.749 1.00 97.69 96 GLN A CA 1
ATOM 788 C C . GLN A 1 96 ? 4.599 0.120 -24.975 1.00 97.69 96 GLN A C 1
ATOM 790 O O . GLN A 1 96 ? 4.949 -0.997 -25.346 1.00 97.69 96 GLN A O 1
ATOM 795 N N . LYS A 1 97 ? 5.009 1.231 -25.599 1.00 97.81 97 LYS A N 1
ATOM 796 C CA . LYS A 1 97 ? 5.914 1.245 -26.763 1.00 97.81 97 LYS A CA 1
ATOM 797 C C . LYS A 1 97 ? 7.397 1.339 -26.376 1.00 97.81 97 LYS A C 1
ATOM 799 O O . LYS A 1 97 ? 8.251 1.401 -27.262 1.00 97.81 97 LYS A O 1
ATOM 804 N N . LEU A 1 98 ? 7.719 1.380 -25.080 1.00 98.12 98 LEU A N 1
ATOM 805 C CA . LEU A 1 98 ? 9.098 1.475 -24.605 1.00 98.12 98 LEU A CA 1
ATOM 806 C C . LEU A 1 98 ? 9.922 0.249 -25.017 1.00 98.12 98 LEU A C 1
ATOM 808 O O . LEU A 1 98 ? 9.543 -0.893 -24.776 1.00 98.12 98 LEU A O 1
ATOM 812 N N . ASP A 1 99 ? 11.103 0.504 -25.578 1.00 97.06 99 ASP A N 1
ATOM 813 C CA . ASP A 1 99 ? 12.085 -0.525 -25.915 1.00 97.06 99 ASP A CA 1
ATOM 814 C C . ASP A 1 99 ? 13.144 -0.616 -24.808 1.00 97.06 99 ASP A C 1
ATOM 816 O O . ASP A 1 99 ? 13.973 0.284 -24.638 1.00 97.06 99 ASP A O 1
ATOM 820 N N . SER A 1 100 ? 13.139 -1.726 -24.066 1.00 96.69 100 SER A N 1
ATOM 821 C CA . SER A 1 100 ? 14.071 -1.987 -22.960 1.00 96.69 100 SER A CA 1
ATOM 822 C C . SER A 1 100 ? 15.548 -1.939 -23.373 1.00 96.69 100 SER A C 1
ATOM 824 O O . SER A 1 100 ? 16.406 -1.647 -22.533 1.00 96.69 100 SER A O 1
ATOM 826 N N . LYS A 1 101 ? 15.871 -2.162 -24.657 1.00 95.69 101 LYS A N 1
ATOM 827 C CA . LYS A 1 101 ? 17.245 -2.084 -25.184 1.00 95.69 101 LYS A CA 1
ATOM 828 C C . LYS A 1 101 ? 17.763 -0.650 -25.255 1.00 95.69 101 LYS A C 1
ATOM 830 O O . LYS A 1 101 ? 18.966 -0.436 -25.134 1.00 95.69 101 LYS A O 1
ATOM 835 N N . LYS A 1 102 ? 16.865 0.327 -25.409 1.00 97.25 102 LYS A N 1
ATOM 836 C CA . LYS A 1 102 ? 17.191 1.763 -25.444 1.00 97.25 102 LYS A CA 1
ATOM 837 C C . LYS A 1 102 ? 17.248 2.385 -24.049 1.00 97.25 102 LYS A C 1
ATOM 839 O O . LYS A 1 102 ? 17.703 3.515 -23.897 1.00 97.25 102 LYS A O 1
ATOM 844 N N . ILE A 1 103 ? 16.800 1.656 -23.027 1.00 98.00 103 ILE A N 1
ATOM 845 C CA . ILE A 1 103 ? 16.801 2.113 -21.640 1.00 98.00 103 ILE A CA 1
ATOM 846 C C . ILE A 1 103 ? 18.098 1.656 -20.959 1.00 98.00 103 ILE A C 1
ATOM 848 O O . ILE A 1 103 ? 18.405 0.460 -20.860 1.00 98.00 103 ILE A O 1
ATOM 852 N N . ILE A 1 104 ? 18.866 2.630 -20.468 1.00 97.25 104 ILE A N 1
ATOM 853 C CA . ILE A 1 104 ? 20.065 2.376 -19.663 1.00 97.25 104 ILE A CA 1
ATOM 854 C C . ILE A 1 104 ? 19.699 1.742 -18.317 1.00 97.25 104 ILE A C 1
ATOM 856 O O . ILE A 1 104 ? 18.582 1.880 -17.818 1.00 97.25 104 ILE A O 1
ATOM 860 N N . GLU A 1 105 ? 20.651 1.047 -17.698 1.00 98.00 105 GLU A N 1
ATOM 861 C CA . GLU A 1 105 ? 20.422 0.466 -16.377 1.00 98.00 105 GLU A CA 1
ATOM 862 C C . GLU A 1 105 ? 20.135 1.536 -15.316 1.00 98.00 105 GLU A C 1
ATOM 864 O O . GLU A 1 105 ? 20.939 2.436 -15.066 1.00 98.00 105 GLU A O 1
ATOM 869 N N . ASN A 1 106 ? 19.011 1.374 -14.625 1.00 98.44 106 ASN A N 1
ATOM 870 C CA . ASN A 1 106 ? 18.574 2.213 -13.516 1.00 98.44 106 ASN A CA 1
ATOM 871 C C . ASN A 1 106 ? 18.604 1.448 -12.182 1.00 98.44 106 ASN A C 1
ATOM 873 O O . ASN A 1 106 ? 18.900 0.249 -12.138 1.00 98.44 106 ASN A O 1
ATOM 877 N N . TYR A 1 107 ? 18.279 2.149 -11.092 1.00 98.56 107 TYR A N 1
ATOM 878 C CA . TYR A 1 107 ? 18.236 1.594 -9.736 1.00 98.56 107 TYR A CA 1
ATOM 879 C C . TYR A 1 107 ? 17.450 0.270 -9.670 1.00 98.56 107 TYR A C 1
ATOM 881 O O . TYR A 1 107 ? 17.955 -0.731 -9.164 1.00 98.56 107 TYR A O 1
ATOM 889 N N . TYR A 1 108 ? 16.258 0.227 -10.266 1.00 98.44 108 TYR A N 1
ATOM 890 C CA . TYR A 1 108 ? 15.381 -0.943 -10.227 1.00 98.44 108 TYR A CA 1
ATOM 891 C C . TYR A 1 108 ? 15.973 -2.137 -10.980 1.00 98.44 108 TYR A C 1
ATOM 893 O O . TYR A 1 108 ? 16.009 -3.239 -10.442 1.00 98.44 108 TYR A O 1
ATOM 901 N N . SER A 1 109 ? 16.527 -1.925 -12.176 1.00 98.12 109 SER A N 1
ATOM 902 C CA . SER A 1 109 ? 17.193 -2.994 -12.940 1.00 98.12 109 SER A CA 1
ATOM 903 C C . SER A 1 109 ? 18.453 -3.549 -12.275 1.00 98.12 109 SER A C 1
ATOM 905 O O . SER A 1 109 ? 18.731 -4.740 -12.398 1.00 98.12 109 SER A O 1
ATOM 907 N N . LYS A 1 110 ? 19.189 -2.721 -11.525 1.00 98.06 110 LYS A N 1
ATOM 908 C CA . LYS A 1 110 ? 20.395 -3.145 -10.798 1.00 98.06 110 LYS A CA 1
ATOM 909 C C . LYS A 1 110 ? 20.050 -3.985 -9.569 1.00 98.06 110 LYS A C 1
ATOM 911 O O . LYS A 1 110 ? 20.730 -4.967 -9.271 1.00 98.06 110 LYS A O 1
ATOM 916 N N . HIS A 1 111 ? 18.989 -3.604 -8.863 1.00 97.44 111 HIS A N 1
ATOM 917 C CA . HIS A 1 111 ? 18.642 -4.204 -7.581 1.00 97.44 111 HIS A CA 1
ATOM 918 C C . HIS A 1 111 ? 17.587 -5.309 -7.678 1.00 97.44 111 HIS A C 1
ATOM 920 O O . HIS A 1 111 ? 17.744 -6.355 -7.053 1.00 97.44 111 HIS A O 1
ATOM 926 N N . PHE A 1 112 ? 16.544 -5.138 -8.484 1.00 97.12 112 PHE A N 1
ATOM 927 C CA . PHE A 1 112 ? 15.408 -6.065 -8.551 1.00 97.12 112 PHE A CA 1
ATOM 928 C C . PHE A 1 112 ? 15.385 -6.938 -9.814 1.00 97.12 112 PHE A C 1
ATOM 930 O O . PHE A 1 112 ? 14.701 -7.966 -9.815 1.00 97.12 112 PHE A O 1
ATOM 937 N N . GLY A 1 113 ? 16.165 -6.574 -10.838 1.00 96.12 113 GLY A N 1
ATOM 938 C CA . GLY A 1 113 ? 16.359 -7.380 -12.044 1.00 96.12 113 GLY A CA 1
ATOM 939 C C . GLY A 1 113 ? 17.013 -8.730 -11.749 1.00 96.12 113 GLY A C 1
ATOM 940 O O . GLY A 1 113 ? 17.840 -8.841 -10.840 1.00 96.12 113 GLY A O 1
ATOM 941 N N . GLU A 1 114 ? 16.611 -9.754 -12.503 1.00 95.06 114 GLU A N 1
ATOM 942 C CA . GLU A 1 114 ? 16.994 -11.167 -12.322 1.00 95.06 114 GLU A CA 1
ATOM 943 C C . GLU A 1 114 ? 16.608 -11.756 -10.952 1.00 95.06 114 GLU A C 1
ATOM 945 O O . GLU A 1 114 ? 17.099 -12.805 -10.534 1.00 95.06 114 GLU A O 1
ATOM 950 N N . ARG A 1 115 ? 15.723 -11.067 -10.224 1.00 94.88 115 ARG A N 1
ATOM 951 C CA . ARG A 1 115 ? 15.201 -11.497 -8.923 1.00 94.88 115 ARG A CA 1
ATOM 952 C C . ARG A 1 115 ? 13.683 -11.481 -8.956 1.00 94.88 115 ARG A C 1
ATOM 954 O O . ARG A 1 115 ? 13.052 -12.521 -9.132 1.00 94.88 115 ARG A O 1
ATOM 961 N N . PHE A 1 116 ? 13.104 -10.292 -8.816 1.00 96.25 116 PHE A N 1
ATOM 962 C CA . PHE A 1 116 ? 11.657 -10.099 -8.777 1.00 96.25 116 PHE A CA 1
ATOM 963 C C . PHE A 1 116 ? 11.063 -9.919 -10.171 1.00 96.25 116 PHE A C 1
ATOM 965 O O . PHE A 1 116 ? 9.928 -10.327 -10.389 1.00 96.25 116 PHE A O 1
ATOM 972 N N . PHE A 1 117 ? 11.835 -9.376 -11.109 1.00 97.00 117 PHE A N 1
ATOM 973 C CA . PHE A 1 117 ? 11.451 -9.222 -12.511 1.00 97.00 117 PHE A CA 1
ATOM 974 C C . PHE A 1 117 ? 12.644 -9.561 -13.403 1.00 97.00 117 PHE A C 1
ATOM 976 O O . PHE A 1 117 ? 13.785 -9.583 -12.924 1.00 97.00 117 PHE A O 1
ATOM 983 N N . SER A 1 118 ? 12.408 -9.780 -14.698 1.00 97.81 118 SER A N 1
ATOM 984 C CA . SER A 1 118 ? 13.511 -9.829 -15.659 1.00 97.81 118 SER A CA 1
ATOM 985 C C . SER A 1 118 ? 14.283 -8.504 -15.639 1.00 97.81 118 SER A C 1
ATOM 987 O O . SER A 1 118 ? 13.787 -7.455 -15.186 1.00 97.81 118 SER A O 1
ATOM 989 N N . LYS A 1 119 ? 15.530 -8.519 -16.111 1.00 97.62 119 LYS A N 1
ATOM 990 C CA . LYS A 1 119 ? 16.325 -7.291 -16.162 1.00 97.62 119 LYS A CA 1
ATOM 991 C C . LYS A 1 119 ? 15.721 -6.228 -17.082 1.00 97.62 119 LYS A C 1
ATOM 993 O O . LYS A 1 119 ? 15.784 -5.045 -16.743 1.00 97.62 119 LYS A O 1
ATOM 998 N N . ASN A 1 120 ? 15.108 -6.623 -18.195 1.00 98.44 120 ASN A N 1
ATOM 999 C CA . ASN A 1 120 ? 14.479 -5.698 -19.140 1.00 98.44 120 ASN A CA 1
ATOM 1000 C C . ASN A 1 120 ? 13.179 -5.103 -18.589 1.00 98.44 120 ASN A C 1
ATOM 1002 O O . ASN A 1 120 ? 13.011 -3.884 -18.649 1.00 98.44 120 ASN A O 1
ATOM 1006 N N . ASP A 1 121 ? 12.319 -5.912 -17.966 1.00 98.56 121 ASP A N 1
ATOM 1007 C CA . ASP A 1 121 ? 11.109 -5.410 -17.303 1.00 98.56 121 ASP A CA 1
ATOM 1008 C C . ASP A 1 121 ? 11.472 -4.418 -16.193 1.00 98.56 121 ASP A C 1
ATOM 1010 O O . ASP A 1 121 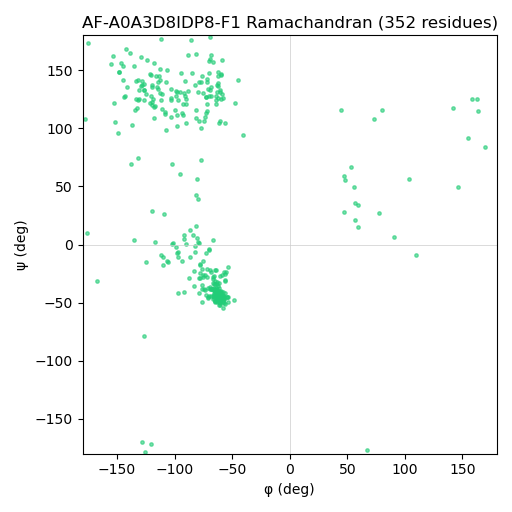? 10.888 -3.340 -16.083 1.00 98.56 121 ASP A O 1
ATOM 1014 N N . SER A 1 122 ? 12.518 -4.717 -15.417 1.00 98.50 122 SER A N 1
ATOM 1015 C CA . SER A 1 122 ? 13.001 -3.812 -14.367 1.00 98.50 122 SER A CA 1
ATOM 1016 C C . SER A 1 122 ? 13.510 -2.474 -14.915 1.00 98.50 122 SER A C 1
ATOM 1018 O O . SER A 1 122 ? 13.360 -1.442 -14.255 1.00 98.50 122 SER A O 1
ATOM 1020 N N . LYS A 1 123 ? 14.110 -2.460 -16.116 1.00 98.81 123 LYS A N 1
ATOM 1021 C CA . LYS A 1 123 ? 14.504 -1.215 -16.791 1.00 98.81 123 LYS A CA 1
ATOM 1022 C C . LYS A 1 123 ? 13.277 -0.381 -17.143 1.00 98.81 123 LYS A C 1
ATOM 1024 O O . LYS A 1 123 ? 13.260 0.802 -16.811 1.00 98.81 123 LYS A O 1
ATOM 1029 N N . ILE A 1 124 ? 12.262 -0.995 -17.755 1.00 98.88 124 ILE A N 1
ATOM 1030 C CA . ILE A 1 124 ? 11.014 -0.319 -18.136 1.00 98.88 124 ILE A CA 1
ATOM 1031 C C . ILE A 1 124 ? 10.307 0.236 -16.895 1.00 98.88 124 ILE A C 1
ATOM 1033 O O . ILE A 1 124 ? 10.038 1.433 -16.841 1.00 98.88 124 ILE A O 1
ATOM 1037 N N . ILE A 1 125 ? 10.090 -0.593 -15.867 1.00 98.81 125 ILE A N 1
ATOM 1038 C CA . ILE A 1 125 ? 9.451 -0.189 -14.604 1.00 98.81 125 ILE A CA 1
ATOM 1039 C C . ILE A 1 125 ? 10.172 1.017 -13.993 1.00 98.81 125 ILE A C 1
ATOM 1041 O O . ILE A 1 125 ? 9.537 2.012 -13.642 1.00 98.81 125 ILE A O 1
ATOM 1045 N N . GLY A 1 126 ? 11.503 0.948 -13.892 1.00 98.75 126 GLY A N 1
ATOM 1046 C CA . GLY A 1 126 ? 12.293 2.036 -13.324 1.00 98.75 126 GLY A CA 1
ATOM 1047 C C . GLY A 1 126 ? 12.251 3.316 -14.157 1.00 98.75 126 GLY A C 1
ATOM 1048 O O . GLY A 1 126 ? 12.142 4.402 -13.594 1.00 98.75 126 GLY A O 1
ATOM 1049 N N . HIS A 1 127 ? 12.277 3.195 -15.488 1.00 98.81 127 HIS A N 1
ATOM 1050 C CA . HIS A 1 127 ? 12.166 4.338 -16.392 1.00 98.81 127 HIS A CA 1
ATOM 1051 C C . HIS A 1 127 ? 10.812 5.034 -16.253 1.00 98.81 127 HIS A C 1
ATOM 1053 O O . HIS A 1 127 ? 10.776 6.247 -16.062 1.00 98.81 127 HIS A O 1
ATOM 1059 N N . ILE A 1 128 ? 9.713 4.271 -16.287 1.00 98.88 128 ILE A N 1
ATOM 1060 C CA . ILE A 1 128 ? 8.363 4.807 -16.082 1.00 98.88 128 ILE A CA 1
ATOM 1061 C C . ILE A 1 128 ? 8.296 5.504 -14.725 1.00 98.88 128 ILE A C 1
ATOM 1063 O O . ILE A 1 128 ? 7.848 6.645 -14.647 1.00 98.88 128 ILE A O 1
ATOM 1067 N N . ARG A 1 129 ? 8.798 4.870 -13.656 1.00 98.75 129 ARG A N 1
ATOM 1068 C CA . ARG A 1 129 ? 8.735 5.469 -12.322 1.00 98.75 129 ARG A CA 1
ATOM 1069 C C . ARG A 1 129 ? 9.467 6.808 -12.243 1.00 98.75 129 ARG A C 1
ATOM 1071 O O . ARG A 1 129 ? 8.885 7.766 -11.740 1.00 98.75 129 ARG A O 1
ATOM 1078 N N . ASP A 1 130 ? 10.701 6.894 -12.734 1.00 98.69 130 ASP A N 1
ATOM 1079 C CA . ASP A 1 130 ? 11.476 8.146 -12.730 1.00 98.69 130 ASP A CA 1
ATOM 1080 C C . ASP A 1 130 ? 10.853 9.218 -13.643 1.00 98.69 130 ASP A C 1
ATOM 1082 O O . ASP A 1 130 ? 10.861 10.415 -13.330 1.00 98.69 130 ASP A O 1
ATOM 1086 N N . ASN A 1 131 ? 10.253 8.793 -14.755 1.00 98.69 131 ASN A N 1
ATOM 1087 C CA . ASN A 1 131 ? 9.532 9.671 -15.665 1.00 98.69 131 ASN A CA 1
ATOM 1088 C C . ASN A 1 131 ? 8.292 10.302 -15.006 1.00 98.69 131 ASN A C 1
ATOM 1090 O O . ASN A 1 131 ? 8.066 11.497 -15.195 1.00 98.69 131 ASN A O 1
ATOM 1094 N N . LEU A 1 132 ? 7.543 9.564 -14.176 1.00 98.81 132 LEU A N 1
ATOM 1095 C CA . LEU A 1 132 ? 6.395 10.110 -13.438 1.00 98.81 132 LEU A CA 1
ATOM 1096 C C . LEU A 1 132 ? 6.794 11.249 -12.486 1.00 98.81 132 LEU A C 1
ATOM 1098 O O . LEU A 1 132 ? 6.124 12.281 -12.470 1.00 98.81 132 LEU A O 1
ATOM 1102 N N . ASP A 1 133 ? 7.902 11.115 -11.745 1.00 98.62 133 ASP A N 1
ATOM 1103 C CA . ASP A 1 133 ? 8.395 12.200 -10.873 1.00 98.62 133 ASP A CA 1
ATOM 1104 C C . ASP A 1 133 ? 8.818 13.423 -11.690 1.00 98.62 133 ASP A C 1
ATOM 1106 O O . ASP A 1 133 ? 8.543 14.561 -11.309 1.00 98.62 133 ASP A O 1
ATOM 1110 N N . THR A 1 134 ? 9.455 13.192 -12.839 1.00 98.62 134 THR A N 1
ATOM 1111 C CA . THR A 1 134 ? 9.865 14.265 -13.751 1.00 98.62 134 THR A CA 1
ATOM 1112 C C . THR A 1 134 ? 8.647 15.013 -14.293 1.00 98.62 134 THR A C 1
ATOM 1114 O O . THR A 1 134 ? 8.615 16.242 -14.249 1.00 98.62 134 THR A O 1
ATOM 1117 N N . LYS A 1 135 ? 7.619 14.288 -14.755 1.00 98.69 135 LYS A N 1
ATOM 1118 C CA . LYS A 1 135 ? 6.378 14.870 -15.282 1.00 98.69 135 LYS A CA 1
ATOM 1119 C C . LYS A 1 135 ? 5.594 15.631 -14.213 1.00 98.69 135 LYS A C 1
ATOM 1121 O O . LYS A 1 135 ? 5.084 16.709 -14.523 1.00 98.69 135 LYS A O 1
ATOM 1126 N N . LEU A 1 136 ? 5.537 15.114 -12.981 1.00 98.50 136 LEU A N 1
ATOM 1127 C CA . LEU A 1 136 ? 4.897 15.792 -11.848 1.00 98.50 136 LEU A CA 1
ATOM 1128 C C . LEU A 1 136 ? 5.660 17.066 -11.460 1.00 98.50 136 LEU A C 1
ATOM 1130 O O . LEU A 1 136 ? 5.053 18.124 -11.316 1.00 98.50 136 LEU A O 1
ATOM 1134 N N . LYS A 1 137 ? 6.995 17.001 -11.349 1.00 98.44 137 LYS A N 1
ATOM 1135 C CA . LYS A 1 137 ? 7.842 18.169 -11.044 1.00 98.44 137 LYS A CA 1
ATOM 1136 C C . LYS A 1 137 ? 7.732 19.255 -12.115 1.00 98.44 137 LYS A C 1
ATOM 1138 O O . LYS A 1 137 ? 7.732 20.436 -11.789 1.00 98.44 137 LYS A O 1
ATOM 1143 N N . ALA A 1 138 ? 7.626 18.852 -13.378 1.00 98.44 138 ALA A N 1
ATOM 1144 C CA . ALA A 1 138 ? 7.406 19.748 -14.507 1.00 98.44 138 ALA A CA 1
ATOM 1145 C C . ALA A 1 138 ? 5.941 20.205 -14.654 1.00 98.44 138 ALA A C 1
ATOM 1147 O O . ALA A 1 138 ? 5.633 20.916 -15.604 1.00 98.44 138 ALA A O 1
ATOM 1148 N N . GLN A 1 139 ? 5.036 19.778 -13.761 1.00 98.00 139 GLN A N 1
ATOM 1149 C CA . GLN A 1 139 ? 3.600 20.093 -13.785 1.00 98.00 139 GLN A CA 1
ATOM 1150 C C . GLN A 1 139 ? 2.882 19.698 -15.089 1.00 98.00 139 GLN A C 1
ATOM 1152 O O . GLN A 1 139 ? 1.800 20.190 -15.396 1.00 98.00 139 GLN A O 1
ATOM 1157 N N . THR A 1 140 ? 3.459 18.769 -15.856 1.00 98.31 140 THR A N 1
ATOM 1158 C CA . THR A 1 140 ? 2.842 18.228 -17.083 1.00 98.31 140 THR A CA 1
ATOM 1159 C C . THR A 1 140 ? 1.713 17.245 -16.769 1.00 98.31 140 THR A C 1
ATOM 1161 O O . THR A 1 140 ? 0.767 17.102 -17.547 1.00 98.31 140 THR A O 1
ATOM 1164 N N . ILE A 1 141 ? 1.795 16.608 -15.599 1.00 98.62 141 ILE A N 1
ATOM 1165 C CA . ILE A 1 141 ? 0.707 15.854 -14.984 1.00 98.62 141 ILE A CA 1
ATOM 1166 C C . ILE A 1 141 ? 0.388 16.448 -13.614 1.00 98.62 141 ILE A C 1
ATOM 1168 O O . ILE A 1 141 ? 1.285 16.921 -12.911 1.00 98.62 141 ILE A O 1
ATOM 1172 N N . ASN A 1 142 ? -0.883 16.417 -13.230 1.00 98.50 142 ASN A N 1
ATOM 1173 C CA . ASN A 1 142 ? -1.327 16.838 -11.907 1.00 98.50 142 ASN A CA 1
ATOM 1174 C C . ASN A 1 142 ? -1.212 15.689 -10.881 1.00 98.50 142 ASN A C 1
ATOM 1176 O O . ASN A 1 142 ? -0.872 14.554 -11.219 1.00 98.50 142 ASN A O 1
ATOM 1180 N N . HIS A 1 143 ? -1.514 15.964 -9.609 1.00 98.06 143 HIS A N 1
ATOM 1181 C CA . HIS A 1 143 ? -1.429 14.953 -8.550 1.00 98.06 143 HIS A CA 1
ATOM 1182 C C . HIS A 1 143 ? -2.363 13.753 -8.758 1.00 98.06 143 HIS A C 1
ATOM 1184 O O . HIS A 1 143 ? -1.950 12.624 -8.503 1.00 98.06 143 HIS A O 1
ATOM 1190 N N . LYS A 1 144 ? -3.599 13.962 -9.232 1.00 97.81 144 LYS A N 1
ATOM 1191 C CA . LYS A 1 144 ? -4.528 12.857 -9.500 1.00 97.81 144 LYS A CA 1
ATOM 1192 C C . LYS A 1 144 ? -4.005 11.973 -10.628 1.00 97.81 144 LYS A C 1
ATOM 1194 O O . LYS A 1 144 ? -3.945 10.761 -10.458 1.00 97.81 144 LYS A O 1
ATOM 1199 N N . GLU A 1 145 ? -3.583 12.570 -11.738 1.00 98.75 145 GLU A N 1
ATOM 1200 C CA . GLU A 1 145 ? -2.987 11.872 -12.884 1.00 98.75 145 GLU A CA 1
ATOM 1201 C C . GLU A 1 145 ? -1.742 11.082 -12.463 1.00 98.75 145 GLU A C 1
ATOM 1203 O O . GLU A 1 145 ? -1.606 9.909 -12.810 1.00 98.75 145 GLU A O 1
ATOM 1208 N N . PHE A 1 146 ? -0.870 11.688 -11.648 1.00 98.81 146 PHE A N 1
ATOM 1209 C CA . PHE A 1 146 ? 0.291 11.012 -11.073 1.00 98.81 146 PHE A CA 1
ATOM 1210 C C . PHE A 1 146 ? -0.109 9.784 -10.255 1.00 98.81 146 PHE A C 1
ATOM 1212 O O . PHE A 1 146 ? 0.449 8.711 -10.475 1.00 98.81 146 PHE A O 1
ATOM 1219 N N . TYR A 1 147 ? -1.083 9.906 -9.346 1.00 98.75 147 TYR A N 1
ATOM 1220 C CA . TYR A 1 147 ? -1.530 8.771 -8.543 1.00 98.75 147 TYR A CA 1
ATOM 1221 C C . TYR A 1 147 ? -2.172 7.679 -9.399 1.00 98.75 147 TYR A C 1
ATOM 1223 O O . TYR A 1 147 ? -1.839 6.517 -9.205 1.00 98.75 147 TYR A O 1
ATOM 1231 N N . ILE A 1 148 ? -2.994 8.020 -10.396 1.00 98.75 148 ILE A N 1
ATOM 1232 C CA . ILE A 1 148 ? -3.555 7.036 -11.338 1.00 98.75 148 ILE A CA 1
ATOM 1233 C C . ILE A 1 148 ? -2.432 6.250 -12.023 1.00 98.75 148 ILE A C 1
ATOM 1235 O O . ILE A 1 148 ? -2.439 5.018 -12.016 1.00 98.75 148 ILE A O 1
ATOM 1239 N N . LEU A 1 149 ? -1.450 6.947 -12.598 1.00 98.88 149 LEU A N 1
ATOM 1240 C CA . LEU A 1 149 ? -0.349 6.322 -13.331 1.00 98.88 149 LEU A CA 1
ATOM 1241 C C . LEU A 1 149 ? 0.574 5.516 -12.410 1.00 98.88 149 LEU A C 1
ATOM 1243 O O . LEU A 1 149 ? 1.024 4.434 -12.784 1.00 98.88 149 LEU A O 1
ATOM 1247 N N . LEU A 1 150 ? 0.838 6.003 -11.197 1.00 98.88 150 LEU A N 1
ATOM 1248 C CA . LEU A 1 150 ? 1.667 5.294 -10.231 1.00 98.88 150 LEU A CA 1
ATOM 1249 C C . LEU A 1 150 ? 0.959 4.042 -9.701 1.00 98.88 150 LEU A C 1
ATOM 1251 O O . LEU A 1 150 ? 1.573 2.981 -9.676 1.00 98.88 150 LEU A O 1
ATOM 1255 N N . SER A 1 151 ? -0.328 4.109 -9.354 1.00 98.50 151 SER A N 1
ATOM 1256 C CA . SER A 1 151 ? -1.108 2.915 -9.002 1.00 98.50 151 SER A CA 1
ATOM 1257 C C . SER A 1 151 ? -1.110 1.907 -10.151 1.00 98.50 151 SER A C 1
ATOM 1259 O O . SER A 1 151 ? -0.831 0.732 -9.940 1.00 98.50 151 SER A O 1
ATOM 1261 N N . SER A 1 152 ? -1.317 2.373 -11.383 1.00 98.69 152 SER A N 1
ATOM 1262 C CA . SER A 1 152 ? -1.249 1.549 -12.599 1.00 98.69 152 SER A CA 1
ATOM 1263 C C . SER A 1 152 ? 0.100 0.838 -12.751 1.00 98.69 152 SER A C 1
ATOM 1265 O O . SER A 1 152 ? 0.142 -0.356 -13.064 1.00 98.69 152 SER A O 1
ATOM 1267 N N . LEU A 1 153 ? 1.206 1.534 -12.459 1.00 98.88 153 LEU A N 1
ATOM 1268 C CA . LEU A 1 153 ? 2.545 0.944 -12.428 1.00 98.88 153 LEU A CA 1
ATOM 1269 C C . LEU A 1 153 ? 2.659 -0.152 -11.364 1.00 98.88 153 LEU A C 1
ATOM 1271 O O . LEU A 1 153 ? 3.177 -1.223 -11.670 1.00 98.88 153 LEU A O 1
ATOM 1275 N N . LEU A 1 154 ? 2.183 0.104 -10.139 1.00 98.06 154 LEU A N 1
ATOM 1276 C CA . LEU A 1 154 ? 2.251 -0.852 -9.029 1.00 98.06 154 LEU A CA 1
ATOM 1277 C C . LEU A 1 154 ? 1.499 -2.147 -9.364 1.00 98.06 154 LEU A C 1
ATOM 1279 O O . LEU A 1 154 ? 2.089 -3.219 -9.265 1.00 98.06 154 LEU A O 1
ATOM 1283 N N . TYR A 1 155 ? 0.253 -2.054 -9.843 1.00 96.25 155 TYR A N 1
ATOM 1284 C CA . TYR A 1 155 ? -0.537 -3.224 -10.257 1.00 96.25 155 TYR A CA 1
ATOM 1285 C C . TYR A 1 155 ? 0.106 -3.972 -11.432 1.00 96.25 155 TYR A C 1
ATOM 1287 O O . TYR A 1 155 ? 0.180 -5.201 -11.438 1.00 96.25 155 TYR A O 1
ATOM 1295 N N . SER A 1 156 ? 0.596 -3.237 -12.436 1.00 97.88 156 SER A N 1
ATOM 1296 C CA . SER A 1 156 ? 1.235 -3.837 -13.613 1.00 97.88 156 SER A CA 1
ATOM 1297 C C . SER A 1 156 ? 2.536 -4.561 -13.258 1.00 97.88 156 SER A C 1
ATOM 1299 O O . SER A 1 156 ? 2.817 -5.620 -13.819 1.00 97.88 156 SER A O 1
ATOM 1301 N N . ALA A 1 15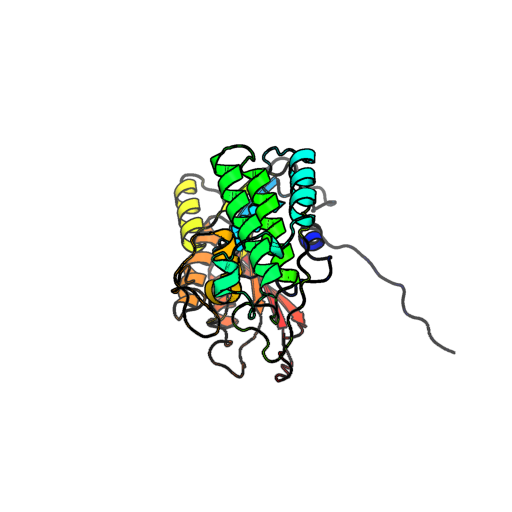7 ? 3.317 -4.006 -12.325 1.00 97.38 157 ALA A N 1
ATOM 1302 C CA . ALA A 1 157 ? 4.542 -4.615 -11.825 1.00 97.38 157 ALA A CA 1
ATOM 1303 C C . ALA A 1 157 ? 4.245 -5.841 -10.951 1.00 97.38 157 ALA A C 1
ATOM 1305 O O . ALA A 1 157 ? 4.855 -6.886 -11.152 1.00 97.38 157 ALA A O 1
ATOM 1306 N N . ASP A 1 158 ? 3.293 -5.752 -10.021 1.00 94.94 158 ASP A N 1
ATOM 1307 C CA . ASP A 1 158 ? 2.945 -6.869 -9.134 1.00 94.94 158 ASP A CA 1
ATOM 1308 C C . ASP A 1 158 ? 2.480 -8.107 -9.915 1.00 94.94 158 ASP A C 1
ATOM 1310 O O . ASP A 1 158 ? 2.959 -9.216 -9.677 1.00 94.94 158 ASP A O 1
ATOM 1314 N N . ARG A 1 159 ? 1.678 -7.911 -10.970 1.00 94.50 159 ARG A N 1
ATOM 1315 C CA . ARG A 1 159 ? 1.181 -9.001 -11.827 1.00 94.50 159 ARG A CA 1
ATOM 1316 C C . ARG A 1 159 ? 2.279 -9.872 -12.446 1.00 94.50 159 ARG A C 1
ATOM 1318 O O . ARG A 1 159 ? 2.052 -11.054 -12.709 1.00 94.50 159 ARG A O 1
ATOM 1325 N N . ILE A 1 160 ? 3.448 -9.304 -12.737 1.00 94.81 160 ILE A N 1
ATOM 1326 C CA . ILE A 1 160 ? 4.560 -10.043 -13.353 1.00 94.81 160 ILE A CA 1
ATOM 1327 C C . ILE A 1 160 ? 5.610 -10.507 -12.338 1.00 94.81 160 ILE A C 1
ATOM 1329 O O . ILE A 1 160 ? 6.573 -11.170 -12.734 1.00 94.81 160 ILE A O 1
ATOM 1333 N N . ALA A 1 161 ? 5.446 -10.165 -11.056 1.00 93.94 161 ALA A N 1
ATOM 1334 C CA . ALA A 1 161 ? 6.438 -10.407 -10.024 1.00 93.94 161 ALA A CA 1
ATOM 1335 C C . ALA A 1 161 ? 6.717 -11.905 -9.832 1.00 93.94 161 ALA A C 1
ATOM 1337 O O . ALA A 1 161 ? 5.822 -12.745 -9.741 1.00 93.94 161 ALA A O 1
ATOM 1338 N N . ASN A 1 162 ? 7.995 -12.250 -9.706 1.00 95.12 162 ASN A N 1
ATOM 1339 C CA . ASN A 1 162 ? 8.465 -13.607 -9.451 1.00 95.12 162 ASN A CA 1
ATOM 1340 C C . ASN A 1 162 ? 8.348 -13.991 -7.961 1.00 95.12 162 ASN A C 1
ATOM 1342 O O . ASN A 1 162 ? 9.328 -14.349 -7.303 1.00 95.12 162 ASN A O 1
ATOM 1346 N N . THR A 1 163 ? 7.143 -13.898 -7.403 1.00 90.56 163 THR A N 1
ATOM 1347 C CA . THR A 1 163 ? 6.870 -14.147 -5.980 1.00 90.56 163 THR A CA 1
ATOM 1348 C C . THR A 1 163 ? 5.725 -15.154 -5.790 1.00 90.56 163 THR A C 1
ATOM 1350 O O . THR A 1 163 ? 5.322 -15.869 -6.713 1.00 90.56 163 THR A O 1
ATOM 1353 N N . VAL A 1 164 ? 5.255 -15.308 -4.553 1.00 81.44 164 VAL A N 1
ATOM 1354 C CA . VAL A 1 164 ? 4.058 -16.090 -4.186 1.00 81.44 164 VAL A CA 1
ATOM 1355 C C . VAL A 1 164 ? 3.005 -15.197 -3.517 1.00 81.44 164 VAL A C 1
ATOM 1357 O O . VAL A 1 164 ? 2.272 -15.665 -2.659 1.00 81.44 164 VAL A O 1
ATOM 1360 N N . GLY A 1 165 ? 2.981 -13.907 -3.868 1.00 76.00 165 GLY A N 1
ATOM 1361 C CA . GLY A 1 165 ? 2.069 -12.909 -3.288 1.00 76.00 165 GLY A CA 1
ATOM 1362 C C . GLY A 1 165 ? 2.747 -11.875 -2.383 1.00 76.00 165 GLY A C 1
ATOM 1363 O O . GLY A 1 165 ? 2.134 -10.886 -2.019 1.00 76.00 165 GLY A O 1
ATOM 1364 N N . HIS A 1 166 ? 4.030 -12.043 -2.045 1.00 85.81 166 HIS A N 1
ATOM 1365 C CA . HIS A 1 166 ? 4.791 -11.043 -1.288 1.00 85.81 166 HIS A CA 1
ATOM 1366 C C . HIS A 1 166 ? 6.262 -10.984 -1.720 1.00 85.81 166 HIS A C 1
ATOM 1368 O O . HIS A 1 166 ? 6.853 -11.990 -2.115 1.00 85.81 166 HIS A O 1
ATOM 1374 N N . TYR A 1 167 ? 6.911 -9.837 -1.539 1.00 90.94 167 TYR A N 1
ATOM 1375 C CA . TYR A 1 167 ? 8.317 -9.592 -1.890 1.00 90.94 167 TYR A CA 1
ATOM 1376 C C . TYR A 1 167 ? 9.313 -10.048 -0.809 1.00 90.94 167 TYR A C 1
ATOM 1378 O O . TYR A 1 167 ? 10.516 -9.825 -0.925 1.00 90.94 167 TYR A O 1
ATOM 1386 N N . ASP A 1 168 ? 8.852 -10.751 0.234 1.00 88.69 168 ASP A N 1
ATOM 1387 C CA . ASP A 1 168 ? 9.738 -11.284 1.278 1.00 88.69 168 ASP A 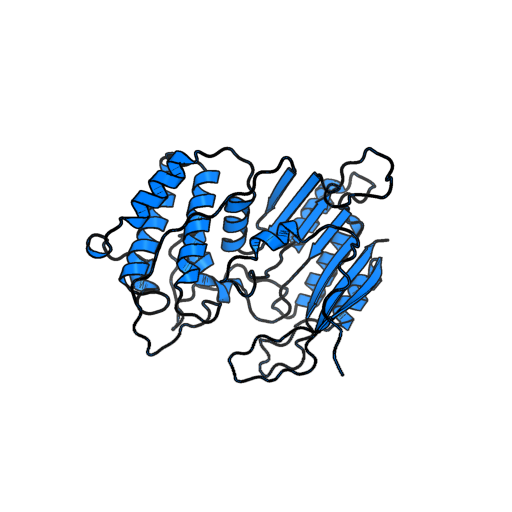CA 1
ATOM 1388 C C . ASP A 1 168 ? 10.781 -12.284 0.731 1.00 88.69 168 ASP A C 1
ATOM 1390 O O . ASP A 1 168 ? 11.880 -12.393 1.287 1.00 88.69 168 ASP A O 1
ATOM 1394 N N . ALA A 1 169 ? 10.448 -12.950 -0.382 1.00 90.12 169 ALA A N 1
ATOM 1395 C CA . ALA A 1 169 ? 11.295 -13.849 -1.158 1.00 90.12 169 ALA A CA 1
ATOM 1396 C C . ALA A 1 169 ? 10.851 -13.889 -2.636 1.00 90.12 169 ALA A C 1
ATOM 1398 O O . ALA A 1 169 ? 9.717 -13.544 -2.962 1.00 90.12 169 ALA A O 1
ATOM 1399 N N . TYR A 1 170 ? 11.730 -14.366 -3.519 1.00 92.44 170 TYR A N 1
ATOM 1400 C CA . TYR A 1 170 ? 11.435 -14.648 -4.929 1.00 92.44 170 TYR A CA 1
ATOM 1401 C C . TYR A 1 170 ? 11.771 -16.102 -5.271 1.00 92.44 170 TYR A C 1
ATOM 1403 O O . TYR A 1 170 ? 12.563 -16.752 -4.577 1.00 92.44 170 TYR A O 1
ATOM 1411 N N . ARG A 1 171 ? 11.173 -16.636 -6.341 1.00 90.12 171 ARG A N 1
ATOM 1412 C CA . ARG A 1 171 ? 11.403 -18.030 -6.753 1.00 90.12 171 ARG A CA 1
ATOM 1413 C C . ARG A 1 171 ? 12.772 -18.158 -7.425 1.00 90.12 171 ARG A C 1
ATOM 1415 O O . ARG A 1 171 ? 13.096 -17.392 -8.330 1.00 90.12 171 ARG A O 1
ATOM 1422 N N . LYS A 1 172 ? 13.573 -19.135 -6.997 1.00 88.12 172 LYS A N 1
ATOM 1423 C CA . LYS A 1 172 ? 14.878 -19.447 -7.604 1.00 88.12 172 LYS A CA 1
ATOM 1424 C C . LYS A 1 172 ? 14.725 -20.443 -8.757 1.00 88.12 172 LYS A C 1
ATOM 1426 O O . LYS A 1 172 ? 13.713 -21.134 -8.840 1.00 88.12 172 LYS A O 1
ATOM 1431 N N . ASN A 1 173 ? 15.753 -20.539 -9.602 1.00 83.38 173 ASN A N 1
ATOM 1432 C CA . ASN A 1 173 ? 15.854 -21.500 -10.710 1.00 83.38 173 ASN A CA 1
ATOM 1433 C C . ASN A 1 173 ? 14.720 -21.387 -11.742 1.00 83.38 173 ASN A C 1
ATOM 1435 O O . ASN A 1 173 ? 14.289 -22.383 -12.319 1.00 83.38 173 ASN A O 1
ATOM 1439 N N . ARG A 1 174 ? 14.231 -20.166 -11.973 1.00 82.81 174 ARG A N 1
ATOM 1440 C CA . ARG A 1 174 ? 13.345 -19.847 -13.092 1.00 82.81 174 ARG A CA 1
ATOM 1441 C C . ARG A 1 174 ? 14.004 -18.807 -13.978 1.00 82.81 174 ARG A C 1
ATOM 1443 O O . ARG A 1 174 ? 14.566 -17.842 -13.471 1.00 82.81 174 ARG A O 1
ATOM 1450 N N . ILE A 1 175 ? 13.896 -19.015 -15.284 1.00 89.19 175 ILE A N 1
ATOM 1451 C CA . ILE A 1 175 ? 14.202 -17.989 -16.277 1.00 89.19 175 ILE A CA 1
ATOM 1452 C C . ILE A 1 175 ? 13.058 -16.974 -16.221 1.00 89.19 175 ILE A C 1
ATOM 1454 O O . ILE A 1 175 ? 11.888 -17.363 -16.256 1.00 89.19 175 ILE A O 1
ATOM 1458 N N . LEU A 1 176 ? 13.393 -15.696 -16.055 1.00 94.06 176 LEU A N 1
ATOM 1459 C CA . LEU A 1 176 ? 12.409 -14.621 -16.018 1.00 94.06 176 LEU A CA 1
ATOM 1460 C C . LEU A 1 176 ? 12.180 -14.101 -17.431 1.00 94.06 176 LEU A C 1
ATOM 1462 O O . LEU A 1 176 ? 13.109 -13.643 -18.088 1.00 94.06 176 LEU A O 1
ATOM 1466 N N . GLU A 1 177 ? 10.935 -14.191 -17.880 1.00 94.38 177 GLU A N 1
ATOM 1467 C CA . GLU A 1 177 ? 10.496 -13.675 -19.172 1.00 94.38 177 GLU A CA 1
ATOM 1468 C C . GLU A 1 177 ? 10.133 -12.192 -19.071 1.00 94.38 177 GLU A C 1
ATOM 1470 O O . GLU A 1 177 ? 9.597 -11.752 -18.049 1.00 94.38 177 GLU A O 1
ATOM 1475 N N . ASP A 1 178 ? 10.364 -11.462 -20.161 1.00 96.88 178 ASP A N 1
ATOM 1476 C CA . ASP A 1 178 ? 9.926 -10.078 -20.337 1.00 96.88 178 ASP A CA 1
ATOM 1477 C C . ASP A 1 178 ? 8.415 -10.060 -20.594 1.00 96.88 178 ASP A C 1
ATOM 1479 O O . ASP A 1 178 ? 7.946 -10.480 -21.654 1.00 96.88 178 ASP A O 1
ATOM 1483 N N . ARG A 1 179 ? 7.634 -9.635 -19.599 1.00 96.06 179 ARG A N 1
ATOM 1484 C CA . ARG A 1 179 ? 6.161 -9.708 -19.626 1.00 96.06 179 ARG A CA 1
ATOM 1485 C C . ARG A 1 179 ? 5.492 -8.425 -19.152 1.00 96.06 179 ARG A C 1
ATOM 1487 O O . ARG A 1 179 ? 4.265 -8.396 -19.014 1.00 96.06 179 ARG A O 1
ATOM 1494 N N . PHE A 1 180 ? 6.261 -7.383 -18.844 1.00 98.19 180 PHE A N 1
ATOM 1495 C CA . PHE A 1 180 ? 5.699 -6.149 -18.320 1.00 98.19 180 PHE A CA 1
ATOM 1496 C C . PHE A 1 180 ? 4.789 -5.469 -19.351 1.00 98.19 180 PHE A C 1
ATOM 1498 O O . PHE A 1 180 ? 5.202 -5.140 -20.459 1.00 98.19 180 PHE A O 1
ATOM 1505 N N . ILE A 1 181 ? 3.542 -5.213 -18.953 1.00 98.00 181 ILE A N 1
ATOM 1506 C CA . ILE A 1 181 ? 2.563 -4.457 -19.740 1.00 98.00 181 ILE A CA 1
ATOM 1507 C C . ILE A 1 181 ? 1.930 -3.425 -18.817 1.00 98.00 181 ILE A C 1
ATOM 1509 O O . ILE A 1 181 ? 1.250 -3.798 -17.857 1.00 98.00 181 ILE A O 1
ATOM 1513 N N . PHE A 1 182 ? 2.119 -2.143 -19.130 1.00 98.56 182 PHE A N 1
ATOM 1514 C CA . PHE A 1 182 ? 1.536 -1.040 -18.372 1.00 98.56 182 PHE A CA 1
ATOM 1515 C C . PHE A 1 182 ? 0.031 -0.924 -18.653 1.00 98.56 182 PHE A C 1
ATOM 1517 O O . PHE A 1 182 ? -0.383 -0.539 -19.750 1.00 98.56 182 PHE A O 1
ATOM 1524 N N . GLN A 1 183 ? -0.794 -1.260 -17.663 1.00 97.00 183 GLN A N 1
ATOM 1525 C CA . GLN A 1 183 ? -2.252 -1.163 -17.731 1.00 97.00 183 GLN A CA 1
ATOM 1526 C C . GLN A 1 183 ? -2.773 -0.141 -16.731 1.00 97.00 183 GLN A C 1
ATOM 1528 O O . GLN A 1 183 ? -2.354 -0.137 -15.576 1.00 97.00 183 GLN A O 1
ATOM 1533 N N . LEU A 1 184 ? -3.705 0.698 -17.188 1.00 98.25 184 LEU A N 1
ATOM 1534 C CA . LEU A 1 184 ? -4.343 1.694 -16.340 1.00 98.25 184 LEU A CA 1
ATOM 1535 C C . LEU A 1 184 ? -5.309 1.035 -15.351 1.00 98.25 184 LEU A C 1
ATOM 1537 O O . LEU A 1 184 ? -6.058 0.126 -15.714 1.00 98.25 184 LEU A O 1
ATOM 1541 N N . ILE A 1 185 ? -5.311 1.538 -14.119 1.00 95.94 185 ILE A N 1
ATOM 1542 C CA . ILE A 1 185 ? -6.453 1.375 -13.217 1.00 95.94 185 ILE A CA 1
ATOM 1543 C C . ILE A 1 185 ? -7.638 2.207 -13.720 1.00 95.94 185 ILE A C 1
ATOM 1545 O O . ILE A 1 185 ? -7.452 3.176 -14.457 1.00 95.94 185 ILE A O 1
ATOM 1549 N N . GLU A 1 186 ? -8.844 1.863 -13.278 1.00 93.31 186 GLU A N 1
ATOM 1550 C CA . GLU A 1 186 ? -10.044 2.666 -13.520 1.00 93.31 186 GLU A CA 1
ATOM 1551 C C . GLU A 1 186 ? -10.396 3.439 -12.239 1.00 93.31 186 GLU A C 1
ATOM 1553 O O . GLU A 1 186 ? -10.783 2.811 -11.249 1.00 93.31 186 GLU A O 1
ATOM 1558 N N . PRO A 1 187 ? -10.223 4.773 -12.204 1.00 92.19 187 PRO A N 1
ATOM 1559 C CA . PRO A 1 187 ? -10.604 5.579 -11.050 1.00 92.19 187 PRO A CA 1
ATOM 1560 C C . PRO A 1 187 ? -12.109 5.514 -10.792 1.00 92.19 187 PRO A C 1
ATOM 1562 O O . PRO A 1 187 ? -12.909 5.437 -11.719 1.00 92.19 187 PRO A O 1
ATOM 1565 N N . ILE A 1 188 ? -12.499 5.614 -9.525 1.00 89.62 188 ILE A N 1
ATOM 1566 C CA . ILE A 1 188 ? -13.902 5.594 -9.115 1.00 89.62 188 ILE A CA 1
ATOM 1567 C C . ILE A 1 188 ? -14.383 7.028 -8.936 1.00 89.62 188 ILE A C 1
ATOM 1569 O O . ILE A 1 188 ? -13.810 7.798 -8.161 1.00 89.62 188 ILE A O 1
ATOM 1573 N N . THR A 1 189 ? -15.456 7.378 -9.640 1.00 89.12 189 THR A N 1
ATOM 1574 C CA . THR A 1 189 ? -16.130 8.672 -9.515 1.00 89.12 189 THR A CA 1
ATOM 1575 C C . THR A 1 189 ? -17.349 8.542 -8.619 1.00 89.12 189 THR A C 1
ATOM 1577 O O . THR A 1 189 ? -18.165 7.639 -8.794 1.00 89.12 189 THR A O 1
ATOM 1580 N N . THR A 1 190 ? -17.480 9.453 -7.661 1.00 87.06 190 THR A N 1
ATOM 1581 C CA . THR A 1 190 ? -18.605 9.483 -6.731 1.00 87.06 190 THR A CA 1
ATOM 1582 C C . THR A 1 190 ? -18.832 10.895 -6.189 1.00 87.06 190 THR A C 1
ATOM 1584 O O . THR A 1 190 ? -17.915 11.711 -6.150 1.00 87.06 190 THR A O 1
ATOM 1587 N N . ASP A 1 191 ? -20.060 11.194 -5.769 1.00 86.81 191 ASP A N 1
ATOM 1588 C CA . ASP A 1 191 ? -20.437 12.439 -5.088 1.00 86.81 191 ASP A CA 1
ATOM 1589 C C . ASP A 1 191 ? -20.123 12.414 -3.580 1.00 86.81 191 ASP A C 1
ATOM 1591 O O . ASP A 1 191 ? -20.250 13.422 -2.881 1.00 86.81 191 ASP A O 1
ATOM 1595 N N . LYS A 1 192 ? -19.695 11.257 -3.070 1.00 83.88 192 LYS A N 1
ATOM 1596 C CA . LYS A 1 192 ? -19.379 11.037 -1.662 1.00 83.88 192 LYS A CA 1
ATOM 1597 C C . LYS A 1 192 ? -18.094 11.756 -1.275 1.00 83.88 192 LYS A C 1
ATOM 1599 O O . LYS A 1 192 ? -17.108 11.778 -2.013 1.00 83.88 192 LYS A O 1
ATOM 1604 N N . LYS A 1 193 ? -18.069 12.303 -0.059 1.00 86.00 193 LYS A N 1
ATOM 1605 C CA . LYS A 1 193 ? -16.852 12.896 0.494 1.00 86.00 193 LYS A CA 1
ATOM 1606 C C . LYS A 1 193 ? -15.875 11.779 0.865 1.00 86.00 193 LYS A C 1
ATOM 1608 O O . LYS A 1 193 ? -16.238 10.887 1.626 1.00 86.00 193 LYS A O 1
ATOM 1613 N N . ILE A 1 194 ? -14.637 11.848 0.377 1.00 86.62 194 ILE A N 1
ATOM 1614 C CA . ILE A 1 194 ? -13.584 10.877 0.701 1.00 86.62 194 ILE A CA 1
ATOM 1615 C C . ILE A 1 194 ? -12.350 11.618 1.214 1.00 86.62 194 ILE A C 1
ATOM 1617 O O . ILE A 1 194 ? -11.818 12.496 0.536 1.00 86.62 194 ILE A O 1
ATOM 1621 N N . GLU A 1 195 ? -11.889 11.252 2.406 1.00 91.31 195 GLU A N 1
ATOM 1622 C CA . GLU A 1 195 ? -10.621 11.702 2.979 1.00 91.31 195 GLU A CA 1
ATOM 1623 C C . GLU A 1 195 ? -9.664 10.508 3.075 1.00 91.31 195 GLU A C 1
ATOM 1625 O O . GLU A 1 195 ? -10.040 9.450 3.575 1.00 91.31 195 GLU A O 1
ATOM 1630 N N . ILE A 1 196 ? -8.432 10.661 2.583 1.00 90.75 196 ILE A N 1
ATOM 1631 C CA . ILE A 1 196 ? -7.448 9.573 2.509 1.00 90.75 196 ILE A CA 1
ATOM 1632 C C . ILE A 1 196 ? -6.205 9.974 3.299 1.00 90.75 196 ILE A C 1
ATOM 1634 O O . ILE A 1 196 ? -5.564 10.984 2.996 1.00 90.75 196 ILE A O 1
ATOM 1638 N N . PHE A 1 197 ? -5.854 9.172 4.299 1.00 92.69 197 PHE A N 1
ATOM 1639 C CA . PHE A 1 197 ? -4.746 9.399 5.217 1.00 92.69 197 PHE A CA 1
ATOM 1640 C C . PHE A 1 197 ? -3.693 8.299 5.107 1.00 92.69 197 PHE A C 1
ATOM 1642 O O . PHE A 1 197 ? -3.966 7.173 4.688 1.00 92.69 197 PHE A O 1
ATOM 1649 N N . ARG A 1 198 ? -2.472 8.660 5.507 1.00 92.69 198 ARG A N 1
ATOM 1650 C CA . ARG A 1 198 ? -1.372 7.723 5.713 1.00 92.69 198 ARG A CA 1
ATOM 1651 C C . ARG A 1 198 ? -0.704 7.987 7.051 1.00 92.69 198 ARG A C 1
ATOM 1653 O O . ARG A 1 198 ? 0.363 8.601 7.114 1.00 92.69 198 ARG A O 1
ATOM 1660 N N . GLU A 1 199 ? -1.374 7.585 8.118 1.00 90.62 199 GLU A N 1
ATOM 1661 C CA . GLU A 1 199 ? -0.944 7.810 9.495 1.00 90.62 199 GLU A CA 1
ATOM 1662 C C . GLU A 1 199 ? -0.968 6.493 10.292 1.00 90.62 199 GLU A C 1
ATOM 1664 O O . GLU A 1 199 ? -1.617 5.518 9.911 1.00 90.62 199 GLU A O 1
ATOM 1669 N N . ASP A 1 200 ? -0.251 6.464 11.418 1.00 90.50 200 ASP A N 1
ATOM 1670 C CA . ASP A 1 200 ? -0.487 5.449 12.448 1.00 90.50 200 ASP A CA 1
ATOM 1671 C C . ASP A 1 200 ? -1.938 5.587 12.932 1.00 90.50 200 ASP A C 1
ATOM 1673 O O . ASP A 1 200 ? -2.376 6.675 13.316 1.00 90.50 200 ASP A O 1
ATOM 1677 N N . SER A 1 201 ? -2.691 4.492 12.879 1.00 89.44 201 SER A N 1
ATOM 1678 C CA . SER A 1 201 ? -4.129 4.501 13.144 1.00 89.44 201 SER A CA 1
ATOM 1679 C C . SER A 1 201 ? -4.481 5.001 14.546 1.00 89.44 201 SER A C 1
ATOM 1681 O O . SER A 1 201 ? -5.400 5.806 14.703 1.00 89.44 201 SER A O 1
ATOM 1683 N N . ASN A 1 202 ? -3.713 4.616 15.568 1.00 91.69 202 ASN A N 1
ATOM 1684 C CA . ASN A 1 202 ? -3.905 5.118 16.928 1.00 91.69 202 ASN A CA 1
ATOM 1685 C C . ASN A 1 202 ? -3.681 6.637 16.994 1.00 91.69 202 ASN A C 1
ATOM 1687 O O . ASN A 1 202 ? -4.484 7.363 17.589 1.00 91.69 202 ASN A O 1
ATOM 1691 N N . ALA A 1 203 ? -2.626 7.139 16.346 1.00 92.38 203 ALA A N 1
ATOM 1692 C CA . ALA A 1 203 ? -2.333 8.567 16.281 1.00 92.38 203 ALA A CA 1
ATOM 1693 C C . ALA A 1 203 ? -3.429 9.360 15.545 1.00 92.38 203 ALA A C 1
ATOM 1695 O O . ALA A 1 203 ? -3.861 10.407 16.044 1.00 92.38 203 ALA A O 1
ATOM 1696 N N . LEU A 1 204 ? -3.921 8.847 14.412 1.00 90.81 204 LEU A N 1
ATOM 1697 C CA . LEU A 1 204 ? -4.989 9.471 13.630 1.00 90.81 204 LEU A CA 1
ATOM 1698 C C . LEU A 1 204 ? -6.275 9.592 14.452 1.00 90.81 204 LEU A C 1
ATOM 1700 O O . LEU A 1 204 ? -6.836 10.684 14.575 1.00 90.81 204 LEU A O 1
ATOM 1704 N N . ILE A 1 205 ? -6.714 8.499 15.084 1.00 90.56 205 ILE A N 1
ATOM 1705 C CA . ILE A 1 205 ? -7.921 8.507 15.916 1.00 90.56 205 ILE A CA 1
ATOM 1706 C C . ILE A 1 205 ? -7.750 9.443 17.119 1.00 90.56 205 ILE A C 1
ATOM 1708 O O . ILE A 1 205 ? -8.653 10.229 17.424 1.00 90.56 205 ILE A O 1
ATOM 1712 N N . ALA A 1 206 ? -6.581 9.451 17.767 1.00 91.06 206 ALA A N 1
ATOM 1713 C CA . ALA A 1 206 ? -6.301 10.374 18.864 1.00 91.06 206 ALA A CA 1
ATOM 1714 C C . ALA A 1 206 ? -6.375 11.850 18.422 1.00 91.06 206 ALA A C 1
ATOM 1716 O O . ALA A 1 206 ? -6.919 12.691 19.149 1.00 91.06 206 ALA A O 1
ATOM 1717 N N . LYS A 1 207 ? -5.864 12.181 17.229 1.00 90.19 207 LYS A N 1
ATOM 1718 C CA . LYS A 1 207 ? -5.947 13.522 16.626 1.00 90.19 207 LYS A CA 1
ATOM 1719 C C . LYS A 1 207 ? -7.394 13.901 16.315 1.00 90.19 207 LYS A C 1
ATOM 1721 O O . LYS A 1 207 ? -7.846 14.963 16.748 1.00 90.19 207 LYS A O 1
ATOM 1726 N N . MET A 1 208 ? -8.146 13.020 15.656 1.00 87.19 208 MET A N 1
ATOM 1727 C CA . MET A 1 208 ? -9.563 13.241 15.351 1.00 87.19 208 MET A CA 1
ATOM 1728 C C . MET A 1 208 ? -10.379 13.488 16.621 1.00 87.19 208 MET A C 1
ATOM 1730 O O . MET A 1 208 ? -11.142 14.453 16.694 1.00 87.19 208 MET A O 1
ATOM 1734 N N . ARG A 1 209 ? -10.157 12.690 17.667 1.00 84.81 209 ARG A N 1
ATOM 1735 C CA . ARG A 1 209 ? -10.814 12.864 18.965 1.00 84.81 209 ARG A CA 1
ATOM 1736 C C . ARG A 1 209 ? -10.530 14.233 19.582 1.00 84.81 209 ARG A C 1
ATOM 1738 O O . ARG A 1 209 ? -11.454 14.894 20.047 1.00 84.81 209 ARG A O 1
ATOM 1745 N N . LYS A 1 210 ? -9.275 14.698 19.551 1.00 85.06 210 LYS A N 1
ATOM 1746 C CA . LYS A 1 210 ? -8.905 16.036 20.050 1.00 85.06 210 LYS A CA 1
ATOM 1747 C C . LYS A 1 210 ? -9.635 17.147 19.297 1.00 85.06 210 LYS A C 1
ATOM 1749 O O . LYS A 1 210 ? -10.149 18.053 19.939 1.00 85.06 210 LYS A O 1
ATOM 1754 N N . THR A 1 211 ? -9.736 17.052 17.970 1.00 78.00 211 THR A N 1
ATOM 1755 C CA . THR A 1 211 ? -10.451 18.057 17.157 1.00 78.00 211 THR A CA 1
ATOM 1756 C C . THR A 1 211 ? -11.964 18.066 17.387 1.00 78.00 211 THR A C 1
ATOM 1758 O O . THR A 1 211 ? -12.612 19.086 17.172 1.00 78.00 211 THR A O 1
ATOM 1761 N N . LYS A 1 212 ? -12.534 16.950 17.859 1.00 68.62 212 LYS A N 1
ATOM 1762 C CA . LYS A 1 212 ? -13.978 16.783 18.068 1.00 68.62 212 LYS A CA 1
ATOM 1763 C C . LYS A 1 212 ? -14.427 16.912 19.524 1.00 68.62 212 LYS A C 1
ATOM 1765 O O . LYS A 1 212 ? -15.623 16.852 19.770 1.00 68.62 212 LYS A O 1
ATOM 1770 N N . ARG A 1 213 ? -13.514 17.163 20.472 1.00 56.16 213 ARG A N 1
ATOM 1771 C CA . ARG A 1 213 ? -13.808 17.313 21.916 1.00 56.16 213 ARG A CA 1
ATOM 1772 C C . ARG A 1 213 ? -14.894 18.344 22.256 1.00 56.16 213 ARG A C 1
ATOM 1774 O O . ARG A 1 213 ? -15.465 18.257 23.334 1.00 56.16 213 ARG A O 1
ATOM 1781 N N . ASN A 1 214 ? -15.197 19.269 21.346 1.00 54.38 214 ASN A N 1
ATOM 1782 C CA . ASN A 1 214 ? -16.238 20.286 21.519 1.00 54.38 214 ASN A CA 1
ATOM 1783 C C . ASN A 1 214 ? -17.619 19.855 20.981 1.00 54.38 214 ASN A C 1
ATOM 1785 O O . ASN A 1 214 ? -18.537 20.669 20.950 1.00 54.38 214 ASN A O 1
ATOM 1789 N N . ARG A 1 215 ? -17.776 18.610 20.509 1.00 57.25 215 ARG A N 1
ATOM 1790 C CA . ARG A 1 215 ? -19.048 18.047 20.037 1.00 57.25 215 ARG A CA 1
ATOM 1791 C C . ARG A 1 215 ? -19.414 16.866 20.934 1.00 57.25 215 ARG A C 1
ATOM 1793 O O . ARG A 1 215 ? -18.660 15.905 21.016 1.00 57.25 215 ARG A O 1
ATOM 1800 N N . GLN A 1 216 ? -20.562 16.952 21.603 1.00 54.41 216 GLN A N 1
ATOM 1801 C CA . GLN A 1 216 ? -21.042 15.951 22.566 1.00 54.41 216 GLN A CA 1
ATOM 1802 C C . GLN A 1 216 ? -21.469 14.616 21.915 1.00 54.41 216 GLN A C 1
ATOM 1804 O O . GLN A 1 216 ? -21.829 13.681 22.623 1.00 54.41 216 GLN A O 1
ATOM 1809 N N . GLU A 1 217 ? -21.452 14.516 20.584 1.00 61.97 217 GLU A N 1
ATOM 1810 C CA . GLU A 1 217 ? -22.054 13.411 19.838 1.00 61.97 217 GLU A CA 1
ATOM 1811 C C . GLU A 1 217 ? -21.021 12.557 19.095 1.00 61.97 217 GLU A C 1
ATOM 1813 O O . GLU A 1 217 ? -20.086 13.064 18.459 1.00 61.97 217 GLU A O 1
ATOM 1818 N N . LYS A 1 218 ? -21.243 11.234 19.120 1.00 64.56 218 LYS A N 1
ATOM 1819 C CA . LYS A 1 218 ? -20.562 10.283 18.235 1.00 64.56 218 LYS A CA 1
ATOM 1820 C C . LYS A 1 218 ? -20.833 10.677 16.791 1.00 64.56 218 LYS A C 1
ATOM 1822 O O . LYS A 1 218 ? -21.975 10.811 16.364 1.00 64.56 218 LYS A O 1
ATOM 1827 N N . CYS A 1 219 ? -19.759 10.837 16.041 1.00 72.06 219 CYS A N 1
ATOM 1828 C CA . CYS A 1 219 ? -19.788 11.379 14.688 1.00 72.06 219 CYS A CA 1
ATOM 1829 C C . CYS A 1 219 ? -19.485 10.316 13.635 1.00 72.06 219 CYS A C 1
ATOM 1831 O O . CYS A 1 219 ? -19.761 10.521 12.467 1.00 72.06 219 CYS A O 1
ATOM 1833 N N . ILE A 1 220 ? -18.901 9.187 14.016 1.00 81.19 220 ILE A N 1
ATOM 1834 C CA . ILE A 1 220 ? -18.654 8.076 13.105 1.00 81.19 220 ILE A CA 1
ATOM 1835 C C . ILE A 1 220 ? -19.776 7.065 13.320 1.00 81.19 220 ILE A C 1
ATOM 1837 O O . ILE A 1 220 ? -20.068 6.678 14.452 1.00 81.19 220 ILE A O 1
ATOM 1841 N N . THR A 1 221 ? -20.444 6.664 12.245 1.00 81.06 221 THR A N 1
ATOM 1842 C CA . THR A 1 221 ? -21.510 5.661 12.332 1.00 81.06 221 THR A CA 1
ATOM 1843 C C . THR A 1 221 ? -20.904 4.265 12.421 1.00 81.06 221 THR A C 1
ATOM 1845 O O . THR A 1 221 ? -21.341 3.459 13.244 1.00 81.06 221 THR A O 1
ATOM 1848 N N . CYS A 1 222 ? -19.863 3.996 11.634 1.00 84.38 222 CYS A N 1
ATOM 1849 C CA . CYS A 1 222 ? -19.146 2.730 11.651 1.00 84.38 222 CYS A CA 1
ATOM 1850 C C . CYS A 1 222 ? -17.639 2.951 11.484 1.00 84.38 222 CYS A C 1
ATOM 1852 O O . CYS A 1 222 ? -17.210 3.744 10.644 1.00 84.38 222 CYS A O 1
ATOM 1854 N N . ALA A 1 223 ? -16.850 2.247 12.292 1.00 88.25 223 ALA A N 1
ATOM 1855 C CA . ALA A 1 223 ? -15.404 2.172 12.182 1.00 88.25 223 ALA A CA 1
ATOM 1856 C C . ALA A 1 223 ? -14.998 0.724 11.907 1.00 88.25 223 ALA A C 1
ATOM 1858 O O . ALA A 1 223 ? -15.083 -0.110 12.804 1.00 88.25 223 ALA A O 1
ATOM 1859 N N . PHE A 1 224 ? -14.549 0.437 10.691 1.00 86.56 224 PHE A N 1
ATOM 1860 C CA . PHE A 1 224 ? -13.974 -0.854 10.330 1.00 86.56 224 PHE A CA 1
ATOM 1861 C C . PHE A 1 224 ? -12.464 -0.815 10.565 1.00 86.56 224 PHE A C 1
ATOM 1863 O O . PHE A 1 224 ? -11.799 0.083 10.043 1.00 86.56 224 PHE A O 1
ATOM 1870 N N . ILE A 1 225 ? -11.931 -1.751 11.353 1.00 84.06 225 ILE A N 1
ATOM 1871 C CA . ILE A 1 225 ? -10.501 -1.851 11.661 1.00 84.06 225 ILE A CA 1
ATOM 1872 C C . ILE A 1 225 ? -9.967 -3.252 11.347 1.00 84.06 225 ILE A C 1
ATOM 1874 O O . ILE A 1 225 ? -10.550 -4.257 11.751 1.00 84.06 225 ILE A O 1
ATOM 1878 N N . ASP A 1 226 ? -8.825 -3.303 10.665 1.00 80.06 226 ASP A N 1
ATOM 1879 C CA . ASP A 1 226 ? -8.157 -4.554 10.282 1.00 80.06 226 ASP A CA 1
ATOM 1880 C C . ASP A 1 226 ? -6.630 -4.447 10.491 1.00 80.06 226 ASP A C 1
ATOM 1882 O O . ASP A 1 226 ? -5.856 -4.308 9.535 1.00 80.06 226 ASP A O 1
ATOM 1886 N N . PRO A 1 227 ? -6.164 -4.391 11.756 1.00 74.94 227 PRO A N 1
ATOM 1887 C CA . PRO A 1 227 ? -4.740 -4.338 12.065 1.00 74.94 227 PRO A CA 1
ATOM 1888 C C . PRO A 1 227 ? -4.042 -5.675 11.766 1.00 74.94 227 PRO A C 1
ATOM 1890 O O . PRO A 1 227 ? -4.665 -6.737 11.778 1.00 74.94 227 PRO A O 1
ATOM 1893 N N . PRO A 1 228 ? -2.714 -5.679 11.565 1.00 76.88 228 PRO A N 1
ATOM 1894 C CA . PRO A 1 228 ? -1.983 -6.922 11.377 1.00 76.88 228 PRO A CA 1
ATOM 1895 C C . PRO A 1 228 ? -1.947 -7.731 12.682 1.00 76.88 228 PRO A C 1
ATOM 1897 O O . PRO A 1 228 ? -1.606 -7.215 13.743 1.00 76.88 228 PRO A O 1
ATOM 1900 N N . TYR A 1 229 ? -2.236 -9.030 12.608 1.00 76.06 229 TYR A N 1
ATOM 1901 C CA . TYR A 1 229 ? -2.361 -9.855 13.816 1.00 76.06 229 TYR A CA 1
ATOM 1902 C C . TYR A 1 229 ? -1.094 -10.588 14.238 1.00 76.06 229 TYR A C 1
ATOM 1904 O O . TYR A 1 229 ? -1.037 -11.064 15.365 1.00 76.06 229 TYR A O 1
ATOM 1912 N N . ASN A 1 230 ? -0.070 -10.688 13.391 1.00 79.75 230 ASN A N 1
ATOM 1913 C CA . ASN A 1 230 ? 1.131 -11.484 13.660 1.00 79.75 230 ASN A CA 1
ATOM 1914 C C . ASN A 1 230 ? 2.420 -10.656 13.526 1.00 79.75 230 ASN A C 1
ATOM 1916 O O . ASN A 1 230 ? 2.394 -9.461 13.245 1.00 79.75 230 ASN A O 1
ATOM 1920 N N . SER A 1 231 ? 3.582 -11.288 13.725 1.00 82.50 231 SER A N 1
ATOM 1921 C CA . SER A 1 231 ? 4.878 -10.582 13.762 1.00 82.50 231 SER A CA 1
ATOM 1922 C C . SER A 1 231 ? 5.343 -10.027 12.408 1.00 82.50 231 SER A C 1
ATOM 1924 O O . SER A 1 231 ? 6.416 -9.422 12.323 1.00 82.50 231 SER A O 1
ATOM 1926 N N . ARG A 1 232 ? 4.611 -10.303 11.326 1.00 81.19 232 ARG A N 1
ATOM 1927 C CA . ARG A 1 232 ? 5.027 -9.992 9.960 1.00 81.19 232 ARG A CA 1
ATOM 1928 C C . ARG A 1 232 ? 4.720 -8.532 9.661 1.00 81.19 232 ARG A C 1
ATOM 1930 O O . ARG A 1 232 ? 3.578 -8.130 9.495 1.00 81.19 232 ARG A O 1
ATOM 1937 N N . GLN A 1 233 ? 5.781 -7.741 9.575 1.00 85.56 233 GLN A N 1
ATOM 1938 C CA . GLN A 1 233 ? 5.699 -6.336 9.195 1.00 85.56 233 GLN A CA 1
ATOM 1939 C C . GLN A 1 233 ? 5.402 -6.238 7.694 1.00 85.56 233 GLN A C 1
ATOM 1941 O O . GLN A 1 233 ? 6.250 -6.598 6.875 1.00 85.56 233 GLN A O 1
ATOM 1946 N N . TYR A 1 234 ? 4.231 -5.737 7.313 1.00 84.25 234 TYR A N 1
ATOM 1947 C CA . TYR A 1 234 ? 3.841 -5.648 5.902 1.00 84.25 234 TYR A CA 1
ATOM 1948 C C . TYR A 1 234 ? 4.757 -4.717 5.096 1.00 84.25 234 TYR A C 1
ATOM 1950 O O . TYR A 1 234 ? 5.107 -5.046 3.964 1.00 84.25 234 TYR A O 1
ATOM 1958 N N . SER A 1 235 ? 5.292 -3.656 5.707 1.00 85.94 235 SER A N 1
ATOM 1959 C CA . SER A 1 235 ? 6.344 -2.820 5.103 1.00 85.94 235 SER A CA 1
ATOM 1960 C C . SER A 1 235 ? 7.593 -3.613 4.682 1.00 85.94 235 SER A C 1
ATOM 1962 O O . SER A 1 235 ? 8.310 -3.228 3.758 1.00 85.94 235 SER A O 1
ATOM 1964 N N . ARG A 1 236 ? 7.858 -4.761 5.325 1.00 89.69 236 ARG A N 1
ATOM 1965 C CA . ARG A 1 236 ? 8.937 -5.691 4.957 1.00 89.69 236 ARG A CA 1
ATOM 1966 C C . ARG A 1 236 ? 8.534 -6.637 3.836 1.00 89.69 236 ARG A C 1
ATOM 1968 O O . ARG A 1 236 ? 9.386 -6.972 3.018 1.00 89.69 236 ARG A O 1
ATOM 1975 N N . PHE A 1 237 ? 7.279 -7.073 3.809 1.00 88.25 237 PHE A N 1
ATOM 1976 C CA . PHE A 1 237 ? 6.758 -8.002 2.803 1.00 88.25 237 PHE A CA 1
ATOM 1977 C C . PHE A 1 237 ? 6.501 -7.332 1.469 1.00 88.25 237 PHE A C 1
ATOM 1979 O O . PHE A 1 237 ? 6.750 -7.938 0.437 1.00 88.25 237 PHE A O 1
ATOM 1986 N N . TYR A 1 238 ? 6.080 -6.075 1.488 1.00 91.50 238 TYR A N 1
ATOM 1987 C CA . TYR A 1 238 ? 5.769 -5.287 0.302 1.00 91.50 238 TYR A CA 1
ATOM 1988 C C . TYR A 1 238 ? 6.814 -4.192 0.068 1.00 91.50 238 TYR A C 1
ATOM 1990 O O . TYR A 1 238 ? 6.545 -3.178 -0.567 1.00 91.50 238 TYR A O 1
ATOM 1998 N N . HIS A 1 239 ? 8.044 -4.408 0.554 1.00 94.62 239 HIS A N 1
ATOM 1999 C CA . HIS A 1 239 ? 9.121 -3.416 0.512 1.00 94.62 239 HIS A CA 1
ATOM 2000 C C . HIS A 1 239 ? 9.434 -2.905 -0.903 1.00 94.62 239 HIS A C 1
ATOM 2002 O O . HIS A 1 239 ? 9.876 -1.767 -1.062 1.00 94.62 239 HIS A O 1
ATOM 2008 N N . LEU A 1 240 ? 9.240 -3.735 -1.934 1.00 95.94 240 LEU A N 1
ATOM 2009 C CA . LEU A 1 240 ? 9.459 -3.335 -3.320 1.00 95.94 240 LEU A CA 1
ATOM 2010 C C . LEU A 1 240 ? 8.374 -2.357 -3.780 1.00 95.94 240 LEU A C 1
ATOM 2012 O O . LEU A 1 240 ? 8.713 -1.325 -4.355 1.00 95.94 240 LEU A O 1
ATOM 2016 N N . LEU A 1 241 ? 7.099 -2.627 -3.475 1.00 95.88 241 LEU A N 1
ATOM 2017 C CA . LEU A 1 241 ? 5.994 -1.708 -3.767 1.00 95.88 241 LEU A CA 1
ATOM 2018 C C . LEU A 1 241 ? 6.125 -0.408 -2.964 1.00 95.88 241 LEU A C 1
ATOM 2020 O O . LEU A 1 241 ? 5.926 0.668 -3.521 1.00 95.88 241 LEU A O 1
ATOM 2024 N N . GLU A 1 242 ? 6.553 -0.478 -1.700 1.00 95.25 242 GLU A N 1
ATOM 2025 C CA . GLU A 1 242 ? 6.905 0.708 -0.902 1.00 95.25 242 GLU A CA 1
ATOM 2026 C C . GLU A 1 242 ? 8.015 1.527 -1.579 1.00 95.25 242 GLU A C 1
ATOM 2028 O O . GLU A 1 242 ? 7.903 2.748 -1.711 1.00 95.25 242 GLU A O 1
ATOM 2033 N N . THR A 1 243 ? 9.068 0.855 -2.060 1.00 97.38 243 THR A N 1
ATOM 2034 C CA . THR A 1 243 ? 10.197 1.500 -2.750 1.00 97.38 243 THR A CA 1
ATOM 2035 C C . THR A 1 243 ? 9.755 2.142 -4.064 1.00 97.38 243 THR A C 1
ATOM 2037 O O . THR A 1 243 ? 10.125 3.284 -4.326 1.00 97.38 243 THR A O 1
ATOM 2040 N N . LEU A 1 244 ? 8.939 1.450 -4.870 1.00 97.69 244 LEU A N 1
ATOM 2041 C CA . LEU A 1 244 ? 8.362 2.003 -6.098 1.00 97.69 244 LEU A CA 1
ATOM 2042 C C . LEU A 1 244 ? 7.502 3.223 -5.793 1.00 97.69 244 LEU A C 1
ATOM 2044 O O . LEU A 1 244 ? 7.639 4.246 -6.454 1.00 97.69 244 LEU A O 1
ATOM 2048 N N . SER A 1 245 ? 6.654 3.152 -4.773 1.00 97.06 245 SER A N 1
ATOM 2049 C CA . SER A 1 245 ? 5.738 4.246 -4.457 1.00 97.06 245 SER A CA 1
ATOM 2050 C C . SER A 1 245 ? 6.500 5.501 -4.008 1.00 97.06 245 SER A C 1
ATOM 2052 O O . SER A 1 245 ? 6.238 6.597 -4.506 1.00 97.06 245 SER A O 1
ATOM 2054 N N . LYS A 1 246 ? 7.521 5.341 -3.153 1.00 97.50 246 LYS A N 1
ATOM 2055 C CA . LYS A 1 246 ? 8.357 6.446 -2.643 1.00 97.50 246 LYS A CA 1
ATOM 2056 C C . LYS A 1 246 ? 9.406 6.950 -3.641 1.00 97.50 246 LYS A C 1
ATOM 2058 O O . LYS A 1 246 ? 9.815 8.100 -3.549 1.00 97.50 246 LYS A O 1
ATOM 2063 N N . ASN A 1 247 ? 9.891 6.084 -4.534 1.00 98.00 247 ASN A N 1
ATOM 2064 C CA . ASN A 1 247 ? 11.021 6.308 -5.452 1.00 98.00 247 ASN A CA 1
ATOM 2065 C C . ASN A 1 247 ? 12.288 6.916 -4.812 1.00 98.00 247 ASN A C 1
ATOM 2067 O O . ASN A 1 247 ? 13.093 7.571 -5.474 1.00 98.00 247 ASN A O 1
ATOM 2071 N N . ASN A 1 248 ? 12.499 6.668 -3.519 1.00 96.62 248 ASN A N 1
ATOM 2072 C CA . ASN A 1 248 ? 13.602 7.220 -2.727 1.00 96.62 248 ASN A CA 1
ATOM 2073 C C . ASN A 1 248 ? 14.928 6.451 -2.879 1.00 96.62 248 ASN A C 1
ATOM 2075 O O . ASN A 1 248 ? 15.925 6.845 -2.279 1.00 96.62 248 ASN A O 1
ATOM 2079 N N . LYS A 1 249 ? 14.944 5.370 -3.673 1.00 97.56 249 LYS A N 1
ATOM 2080 C CA . LYS A 1 249 ? 16.140 4.592 -4.051 1.00 97.56 249 LYS A CA 1
ATOM 2081 C C . LYS A 1 249 ? 17.046 4.239 -2.846 1.00 97.56 249 LYS A C 1
ATOM 2083 O O . LYS A 1 249 ? 18.233 4.571 -2.850 1.00 97.56 249 LYS A O 1
ATOM 2088 N N . PRO A 1 250 ? 16.517 3.584 -1.794 1.00 97.31 250 PRO A N 1
ATOM 2089 C CA . PRO A 1 250 ? 17.255 3.338 -0.560 1.00 97.31 250 PRO A CA 1
ATOM 2090 C C . PRO A 1 250 ? 18.397 2.336 -0.771 1.00 97.31 250 PRO A C 1
ATOM 2092 O O . PRO A 1 250 ? 18.413 1.560 -1.725 1.00 97.31 250 PRO A O 1
ATOM 2095 N N . LYS A 1 251 ? 19.351 2.272 0.157 1.00 97.31 251 LYS A N 1
ATOM 2096 C CA . LYS A 1 251 ? 20.308 1.157 0.173 1.00 97.31 251 LYS A CA 1
ATOM 2097 C C . LYS A 1 251 ? 19.586 -0.142 0.554 1.00 97.31 251 LYS A C 1
ATOM 2099 O O . LYS A 1 251 ? 18.791 -0.149 1.493 1.00 97.31 251 LYS A O 1
ATOM 2104 N N . LEU A 1 252 ? 19.876 -1.226 -0.167 1.00 96.62 252 LEU A N 1
ATOM 2105 C CA . LEU A 1 252 ? 19.230 -2.530 0.009 1.00 96.62 252 LEU A CA 1
ATOM 2106 C C . LEU A 1 252 ? 20.200 -3.579 0.551 1.00 96.62 252 LEU A C 1
ATOM 2108 O O . LEU A 1 252 ? 21.405 -3.525 0.299 1.00 96.62 252 LEU A O 1
ATOM 2112 N N . TYR A 1 253 ? 19.650 -4.549 1.278 1.00 94.38 253 TYR A N 1
ATOM 2113 C CA . TYR A 1 253 ? 20.403 -5.561 2.007 1.00 94.38 253 TYR A CA 1
ATOM 2114 C C . TYR A 1 253 ? 19.814 -6.961 1.819 1.00 94.38 253 TYR A C 1
ATOM 2116 O O . TYR A 1 253 ? 18.610 -7.147 1.610 1.00 94.38 253 TYR A O 1
ATOM 2124 N N . GLY A 1 254 ? 20.685 -7.960 1.968 1.00 92.69 254 GLY A N 1
ATOM 2125 C CA . GLY A 1 254 ? 20.321 -9.371 1.932 1.00 92.69 254 GLY A CA 1
ATOM 2126 C C . GLY A 1 254 ? 19.847 -9.863 0.562 1.00 92.69 254 GLY A C 1
ATOM 2127 O O . GLY A 1 254 ? 19.835 -9.146 -0.438 1.00 92.69 254 GLY A O 1
ATOM 2128 N N . ILE A 1 255 ? 19.442 -11.132 0.523 1.00 88.81 255 ILE A N 1
ATOM 2129 C CA . ILE A 1 255 ? 19.072 -11.820 -0.723 1.00 88.81 255 ILE A CA 1
ATOM 2130 C C . ILE A 1 255 ? 17.817 -11.201 -1.348 1.00 88.81 255 ILE A C 1
ATOM 2132 O O . ILE A 1 255 ? 17.780 -10.996 -2.558 1.00 88.81 255 ILE A O 1
ATOM 2136 N N . ALA A 1 256 ? 16.822 -10.870 -0.523 1.00 90.31 256 ALA A N 1
ATOM 2137 C CA . ALA A 1 256 ? 15.551 -10.293 -0.953 1.00 90.31 256 ALA A CA 1
ATOM 2138 C C . ALA A 1 256 ? 15.610 -8.775 -1.215 1.00 90.31 256 ALA A C 1
ATOM 2140 O O . ALA A 1 256 ? 14.582 -8.182 -1.497 1.00 90.31 256 ALA A O 1
ATOM 2141 N N . GLN A 1 257 ? 16.790 -8.138 -1.145 1.00 94.69 257 GLN A N 1
ATOM 2142 C CA . GLN A 1 257 ? 16.970 -6.720 -1.494 1.00 94.69 257 GLN A CA 1
ATOM 2143 C C . GLN A 1 257 ? 16.047 -5.789 -0.698 1.00 94.69 257 GLN A C 1
ATOM 2145 O O . GLN A 1 257 ? 15.352 -4.938 -1.248 1.00 94.69 257 GLN A O 1
ATOM 2150 N N . LYS A 1 258 ? 16.029 -5.963 0.624 1.00 94.25 258 LYS A N 1
ATOM 2151 C CA . LYS A 1 258 ? 15.154 -5.184 1.501 1.00 94.25 258 LYS A CA 1
ATOM 2152 C C . LYS A 1 258 ? 15.875 -3.922 1.987 1.00 94.25 258 LYS A C 1
ATOM 2154 O O . LYS A 1 258 ? 17.057 -4.018 2.323 1.00 94.25 258 LYS A O 1
ATOM 2159 N N . PRO A 1 259 ? 15.199 -2.767 2.082 1.00 94.81 259 PRO A N 1
ATOM 2160 C CA . PRO A 1 259 ? 15.768 -1.570 2.697 1.00 94.81 259 PRO A CA 1
ATOM 2161 C C . PRO A 1 259 ? 15.929 -1.750 4.214 1.00 94.81 259 PRO A C 1
ATOM 2163 O O . PRO A 1 259 ? 15.550 -2.787 4.772 1.00 94.81 259 PRO A O 1
ATOM 2166 N N . ASN A 1 260 ? 16.467 -0.739 4.901 1.00 93.81 260 ASN A N 1
ATOM 2167 C CA . ASN A 1 260 ? 16.377 -0.691 6.362 1.00 93.81 260 ASN A CA 1
ATOM 2168 C C . ASN A 1 260 ? 14.901 -0.680 6.811 1.00 93.81 260 ASN A C 1
ATOM 2170 O O . ASN A 1 260 ? 14.060 -0.136 6.094 1.00 93.81 260 ASN A O 1
ATOM 2174 N N . PRO A 1 261 ? 14.560 -1.298 7.957 1.00 90.44 261 PRO A N 1
ATOM 2175 C CA . PRO A 1 261 ? 13.191 -1.297 8.461 1.00 90.44 261 PRO A CA 1
ATOM 2176 C C . PRO A 1 261 ? 12.665 0.127 8.694 1.00 90.44 261 PRO A C 1
ATOM 2178 O O . PRO A 1 261 ? 13.300 0.928 9.374 1.00 90.44 261 PRO A O 1
ATOM 2181 N N . GLU A 1 262 ? 11.482 0.410 8.162 1.00 87.88 262 GLU A N 1
ATOM 2182 C CA . GLU A 1 262 ? 10.717 1.646 8.347 1.00 87.88 262 GLU A CA 1
ATOM 2183 C C . GLU A 1 262 ? 9.224 1.295 8.443 1.00 87.88 262 GLU A C 1
ATOM 2185 O O . GLU A 1 262 ? 8.850 0.157 8.144 1.00 87.88 262 GLU A O 1
ATOM 2190 N N . ASN A 1 263 ? 8.372 2.244 8.855 1.00 82.69 263 ASN A N 1
ATOM 2191 C CA . ASN A 1 263 ? 6.923 2.028 8.996 1.00 82.69 263 ASN A CA 1
ATOM 2192 C C . ASN A 1 263 ? 6.616 0.715 9.749 1.00 82.69 263 ASN A C 1
ATOM 2194 O O . ASN A 1 263 ? 5.997 -0.211 9.226 1.00 82.69 263 ASN A O 1
ATOM 2198 N N . ILE A 1 264 ? 7.123 0.612 10.979 1.00 88.31 264 ILE A N 1
ATOM 2199 C CA . ILE A 1 264 ? 7.016 -0.590 11.812 1.00 88.31 264 ILE A CA 1
ATOM 2200 C C . ILE A 1 264 ? 5.787 -0.477 12.712 1.00 88.31 264 ILE A C 1
ATOM 2202 O O . ILE A 1 264 ? 5.773 0.351 13.622 1.00 88.31 264 ILE A O 1
ATOM 2206 N N . SER A 1 265 ? 4.785 -1.328 12.484 1.00 85.94 265 SER A N 1
ATOM 2207 C CA . SER A 1 265 ? 3.539 -1.305 13.257 1.00 85.94 265 SER A CA 1
ATOM 2208 C C . SER A 1 265 ? 3.719 -1.980 14.617 1.00 85.94 265 SER A C 1
ATOM 2210 O O . SER A 1 265 ? 4.394 -3.012 14.743 1.00 85.94 265 SER A O 1
ATOM 2212 N N . LYS A 1 266 ? 3.105 -1.379 15.644 1.00 88.56 266 LYS A N 1
ATOM 2213 C CA . LYS A 1 266 ? 3.055 -1.915 17.015 1.00 88.56 266 LYS A CA 1
ATOM 2214 C C . LYS A 1 266 ? 2.230 -3.200 17.096 1.00 88.56 266 LYS A C 1
ATOM 2216 O O . LYS A 1 266 ? 2.542 -4.062 17.910 1.00 88.56 266 LYS A O 1
ATOM 2221 N N . TYR A 1 267 ? 1.252 -3.364 16.209 1.00 85.62 267 TYR A N 1
ATOM 2222 C CA . TYR A 1 267 ? 0.407 -4.557 16.114 1.00 85.62 267 TYR A CA 1
ATOM 2223 C C . TYR A 1 267 ? 1.184 -5.824 15.722 1.00 85.62 267 TYR A C 1
ATOM 2225 O O . TYR A 1 267 ? 0.809 -6.937 16.075 1.00 85.62 267 TYR A O 1
ATOM 2233 N N . CYS A 1 268 ? 2.349 -5.656 15.097 1.00 83.00 268 CYS A N 1
ATOM 2234 C CA . CYS A 1 268 ? 3.264 -6.750 14.785 1.00 83.00 268 CYS A CA 1
ATOM 2235 C C . CYS A 1 268 ? 4.320 -7.011 15.877 1.00 83.00 268 CYS A C 1
ATOM 2237 O O . CYS A 1 268 ? 5.274 -7.764 15.657 1.00 83.00 268 CYS A O 1
ATOM 2239 N N . LYS A 1 269 ? 4.211 -6.366 17.042 1.00 88.31 269 LYS A N 1
ATOM 2240 C CA . LYS A 1 269 ? 5.160 -6.488 18.157 1.00 88.31 269 LYS A CA 1
ATOM 2241 C C . LYS A 1 269 ? 4.469 -7.004 19.423 1.00 88.31 269 LYS A C 1
ATOM 2243 O O . LYS A 1 269 ? 3.332 -7.460 19.379 1.00 88.31 269 LYS A O 1
ATOM 2248 N N . VAL A 1 270 ? 5.187 -7.002 20.545 1.00 88.25 270 VAL A N 1
ATOM 2249 C CA . VAL A 1 270 ? 4.655 -7.438 21.848 1.00 88.25 270 VAL A CA 1
ATOM 2250 C C . VAL A 1 270 ? 3.607 -6.462 22.392 1.00 88.25 270 VAL A C 1
ATOM 2252 O O . VAL A 1 270 ? 2.749 -6.847 23.173 1.00 88.25 270 VAL A O 1
ATOM 2255 N N . GLU A 1 271 ? 3.629 -5.216 21.922 1.00 90.44 271 GLU A N 1
ATOM 2256 C CA . GLU A 1 271 ? 2.715 -4.140 22.297 1.00 90.44 271 GLU A CA 1
ATOM 2257 C C . GLU A 1 271 ? 1.353 -4.212 21.583 1.00 90.44 271 GLU A C 1
ATOM 2259 O O . GLU A 1 271 ? 0.517 -3.335 21.792 1.00 90.44 271 GLU A O 1
ATOM 2264 N N . ALA A 1 272 ? 1.105 -5.229 20.747 1.00 89.38 272 ALA A N 1
ATOM 2265 C CA . ALA A 1 272 ? -0.094 -5.328 19.911 1.00 89.38 272 ALA A CA 1
ATOM 2266 C C . ALA A 1 272 ? -1.402 -5.218 20.706 1.00 89.38 272 ALA A C 1
ATOM 2268 O O . ALA A 1 272 ? -2.291 -4.460 20.325 1.00 89.38 272 ALA A O 1
ATOM 2269 N N . LYS A 1 273 ? -1.488 -5.920 21.843 1.00 92.81 273 LYS A N 1
ATOM 2270 C CA . LYS A 1 273 ? -2.664 -5.902 22.722 1.00 92.81 273 LYS A CA 1
ATOM 2271 C C . LYS A 1 273 ? -2.953 -4.506 23.277 1.00 92.81 273 LYS A C 1
ATOM 2273 O O . LYS A 1 273 ? -4.097 -4.061 23.253 1.00 92.81 273 LYS A O 1
ATOM 2278 N N . GLU A 1 274 ? -1.920 -3.800 23.731 1.00 94.56 274 GLU A N 1
ATOM 2279 C CA . GLU A 1 274 ? -2.071 -2.443 24.268 1.00 94.56 274 GLU A CA 1
ATOM 2280 C C . GLU A 1 274 ? -2.381 -1.427 23.165 1.00 94.56 274 GLU A C 1
ATOM 2282 O O . GLU A 1 274 ? -3.219 -0.549 23.361 1.00 94.56 274 GLU A O 1
ATOM 2287 N N . ALA A 1 275 ? -1.778 -1.574 21.980 1.00 92.00 275 ALA A N 1
ATOM 2288 C CA . ALA A 1 275 ? -2.110 -0.753 20.817 1.00 92.00 275 ALA A CA 1
ATOM 2289 C C . ALA A 1 275 ? -3.580 -0.939 20.404 1.00 92.00 275 ALA A C 1
ATOM 2291 O O . ALA A 1 275 ? -4.294 0.048 20.231 1.00 92.00 275 ALA A O 1
ATOM 2292 N N . PHE A 1 276 ? -4.062 -2.183 20.330 1.00 93.75 276 PHE A N 1
ATOM 2293 C CA . PHE A 1 276 ? -5.458 -2.476 20.008 1.00 93.75 276 PHE A CA 1
ATOM 2294 C C . PHE A 1 276 ? -6.420 -1.905 21.051 1.00 93.75 276 PHE A C 1
ATOM 2296 O O . PHE A 1 276 ? -7.393 -1.237 20.703 1.00 93.75 276 PHE A O 1
ATOM 2303 N N . LYS A 1 277 ? -6.114 -2.096 22.340 1.00 95.81 277 LYS A N 1
ATOM 2304 C CA . LYS A 1 277 ? -6.898 -1.536 23.444 1.00 95.81 277 LYS A CA 1
ATOM 2305 C C . LYS A 1 277 ? -6.996 -0.013 23.367 1.00 95.81 277 LYS A C 1
ATOM 2307 O O . LYS A 1 277 ? -8.093 0.529 23.511 1.00 95.81 277 LYS A O 1
ATOM 2312 N N . ASP A 1 278 ? -5.880 0.673 23.126 1.00 95.06 278 ASP A N 1
ATOM 2313 C CA . ASP A 1 278 ? -5.855 2.128 22.954 1.00 95.06 278 ASP A CA 1
ATOM 2314 C C . ASP A 1 278 ? -6.708 2.566 21.752 1.00 95.06 278 ASP A C 1
ATOM 2316 O O . ASP A 1 278 ? -7.543 3.465 21.887 1.00 95.06 278 ASP A O 1
ATOM 2320 N N . LEU A 1 279 ? -6.584 1.893 20.603 1.00 93.25 279 LEU A N 1
ATOM 2321 C CA . LEU A 1 279 ? -7.357 2.220 19.404 1.00 93.25 279 LEU A CA 1
ATOM 2322 C C . LEU A 1 279 ? -8.862 2.071 19.646 1.00 93.25 279 LEU A C 1
ATOM 2324 O O . LEU A 1 279 ? -9.614 3.020 19.418 1.00 93.25 279 LEU A O 1
ATOM 2328 N N . VAL A 1 280 ? -9.293 0.912 20.152 1.00 93.94 280 VAL A N 1
ATOM 2329 C CA . VAL A 1 280 ? -10.707 0.610 20.420 1.00 93.94 280 VAL A CA 1
ATOM 2330 C C . VAL A 1 280 ? -11.292 1.591 21.437 1.00 93.94 280 VAL A C 1
ATOM 2332 O O . VAL A 1 280 ? -12.365 2.145 21.204 1.00 93.94 280 VAL A O 1
ATOM 2335 N N . THR A 1 281 ? -10.567 1.889 22.520 1.00 94.56 281 THR A N 1
ATOM 2336 C CA . THR A 1 281 ? -11.035 2.822 23.563 1.00 94.56 281 THR A CA 1
ATOM 2337 C C . THR A 1 281 ? -11.205 4.247 23.027 1.00 94.56 281 THR A C 1
ATOM 2339 O O . THR A 1 281 ? -12.137 4.959 23.414 1.00 94.56 281 THR A O 1
ATOM 2342 N N . ASN A 1 282 ? -10.315 4.701 22.137 1.00 92.38 282 ASN A N 1
ATOM 2343 C CA . ASN A 1 282 ? -10.450 6.018 21.514 1.00 92.38 282 ASN A CA 1
ATOM 2344 C C . ASN A 1 282 ? -11.553 6.032 20.443 1.00 92.38 282 ASN A C 1
ATOM 2346 O O . ASN A 1 282 ? -12.294 7.012 20.367 1.00 92.38 282 ASN A O 1
ATOM 2350 N N . LEU A 1 283 ? -11.696 4.964 19.650 1.00 91.25 283 LEU A N 1
ATOM 2351 C CA . LEU A 1 283 ? -12.770 4.828 18.662 1.00 91.25 283 LEU A CA 1
ATOM 2352 C C . LEU A 1 283 ? -14.147 4.804 19.320 1.00 91.25 283 LEU A C 1
ATOM 2354 O O . LEU A 1 283 ? -15.050 5.477 18.829 1.00 91.25 283 LEU A O 1
ATOM 2358 N N . ALA A 1 284 ? -14.304 4.111 20.449 1.00 92.88 284 ALA A N 1
ATOM 2359 C CA . ALA A 1 284 ? -15.580 3.997 21.153 1.00 92.88 284 ALA A CA 1
ATOM 2360 C C . ALA A 1 284 ? -16.161 5.355 21.580 1.00 92.88 284 ALA A C 1
ATOM 2362 O O . ALA A 1 284 ? -17.376 5.516 21.662 1.00 92.88 284 ALA A O 1
ATOM 2363 N N . GLN A 1 285 ? -15.301 6.359 21.783 1.00 90.50 285 GLN A N 1
ATOM 2364 C CA . GLN A 1 285 ? -15.709 7.723 22.134 1.00 90.50 285 GLN A CA 1
ATOM 2365 C C . GLN A 1 285 ? -16.270 8.519 20.949 1.00 90.50 285 GLN A C 1
ATOM 2367 O O . GLN A 1 285 ? -16.949 9.520 21.158 1.00 90.50 285 GLN A O 1
ATOM 2372 N N . ILE A 1 286 ? -15.957 8.134 19.710 1.00 87.56 286 ILE A N 1
ATOM 2373 C CA . ILE A 1 286 ? -16.310 8.914 18.513 1.00 87.56 286 ILE A CA 1
ATOM 2374 C C . ILE A 1 286 ? -17.113 8.123 17.478 1.00 87.56 286 ILE A C 1
ATOM 2376 O O . ILE A 1 286 ? -17.703 8.750 16.596 1.00 87.56 286 ILE A O 1
ATOM 2380 N N . SER A 1 287 ? -17.154 6.794 17.589 1.00 88.12 287 SER A N 1
ATOM 2381 C CA . SER A 1 287 ? -17.868 5.875 16.703 1.00 88.12 287 SER A CA 1
ATOM 2382 C C . SER A 1 287 ? -19.022 5.188 17.413 1.00 88.12 287 SER A C 1
ATOM 2384 O O . SER A 1 287 ? -18.863 4.812 18.570 1.00 88.12 287 SER A O 1
ATOM 2386 N N . LYS A 1 288 ? -20.155 4.996 16.726 1.00 87.38 288 LYS A N 1
ATOM 2387 C CA . LYS A 1 288 ? -21.314 4.215 17.199 1.00 87.38 288 LYS A CA 1
ATOM 2388 C C . LYS A 1 288 ? -21.070 2.708 17.110 1.00 87.38 288 LYS A C 1
ATOM 2390 O O . LYS A 1 288 ? -21.461 1.979 18.012 1.00 87.38 288 LYS A O 1
ATOM 2395 N N . ASN A 1 289 ? -20.400 2.260 16.050 1.00 87.50 289 ASN A N 1
ATOM 2396 C CA . ASN A 1 289 ? -20.077 0.853 15.831 1.00 87.50 289 ASN A CA 1
ATOM 2397 C C . ASN A 1 289 ? -18.588 0.686 15.541 1.00 87.50 289 ASN A C 1
ATOM 2399 O O . ASN A 1 289 ? -17.992 1.501 14.830 1.00 87.50 289 ASN A O 1
ATOM 2403 N N . ILE A 1 290 ? -17.991 -0.374 16.073 1.00 90.62 290 ILE A N 1
ATOM 2404 C CA . ILE A 1 290 ? -16.634 -0.806 15.731 1.00 90.62 290 ILE A CA 1
ATOM 2405 C C . ILE A 1 290 ? -16.731 -2.211 15.153 1.00 90.62 290 ILE A C 1
ATOM 2407 O O . ILE A 1 290 ? -17.248 -3.105 15.817 1.00 90.62 290 ILE A O 1
ATOM 2411 N N . VAL A 1 291 ? -16.236 -2.394 13.934 1.00 88.19 291 VAL A N 1
ATOM 2412 C CA . VAL A 1 291 ? -16.187 -3.678 13.235 1.00 88.19 291 VAL A CA 1
ATOM 2413 C C . VAL A 1 291 ? -14.735 -4.123 13.134 1.00 88.19 291 VAL A C 1
ATOM 2415 O O . VAL A 1 291 ? -13.881 -3.343 12.718 1.00 88.19 291 VAL A O 1
ATOM 2418 N N . VAL A 1 292 ? -14.456 -5.361 13.534 1.00 84.62 292 VAL A N 1
ATOM 2419 C CA . VAL A 1 292 ? -13.113 -5.952 13.524 1.00 84.62 292 VAL A CA 1
ATOM 2420 C C . VAL A 1 292 ? -13.162 -7.318 12.858 1.00 84.62 292 VAL A C 1
ATOM 2422 O O . VAL A 1 292 ? -13.918 -8.186 13.294 1.00 84.62 292 VAL A O 1
ATOM 2425 N N . THR A 1 293 ? -12.331 -7.529 11.842 1.00 81.38 293 THR A N 1
ATOM 2426 C CA . THR A 1 293 ? -12.119 -8.843 11.215 1.00 81.38 293 THR A CA 1
ATOM 2427 C C . THR A 1 293 ? -10.910 -9.525 11.818 1.00 81.38 293 THR A C 1
ATOM 2429 O O . THR A 1 293 ? -9.858 -8.910 11.894 1.00 81.38 293 THR A O 1
ATOM 2432 N N . TYR A 1 294 ? -11.004 -10.786 12.218 1.00 78.62 294 TYR A N 1
ATOM 2433 C CA . TYR A 1 294 ? -9.914 -11.493 12.886 1.00 78.62 294 TYR A CA 1
ATOM 2434 C C . TYR A 1 294 ? -9.890 -12.969 12.483 1.00 78.62 294 TYR A C 1
ATOM 2436 O O . TYR A 1 294 ? -10.936 -13.601 12.400 1.00 78.62 294 TYR A O 1
ATOM 2444 N N . ASN A 1 295 ? -8.711 -13.562 12.295 1.00 76.12 295 ASN A N 1
ATOM 2445 C CA . ASN A 1 295 ? -8.576 -14.984 11.964 1.00 76.12 295 ASN A CA 1
ATOM 2446 C C . ASN A 1 295 ? -7.905 -15.790 13.087 1.00 76.12 295 ASN A C 1
ATOM 2448 O O . ASN A 1 295 ? -6.981 -15.320 13.744 1.00 76.12 295 ASN A O 1
ATOM 2452 N N . ASN A 1 296 ? -8.308 -17.043 13.298 1.00 70.50 296 ASN A N 1
ATOM 2453 C CA . ASN A 1 296 ? -7.807 -17.888 14.398 1.00 70.50 296 ASN A CA 1
ATOM 2454 C C . ASN A 1 296 ? -6.453 -18.583 14.135 1.00 70.50 296 ASN A C 1
ATOM 2456 O O . ASN A 1 296 ? -6.266 -19.752 14.484 1.00 70.50 296 ASN A O 1
ATOM 2460 N N . THR A 1 297 ? -5.471 -17.885 13.556 1.00 64.56 297 THR A N 1
ATOM 2461 C CA . THR A 1 297 ? -4.138 -18.469 13.293 1.00 64.56 297 THR A CA 1
ATOM 2462 C C . THR A 1 297 ? -3.282 -18.549 14.574 1.00 64.56 297 THR A C 1
ATOM 2464 O O . THR A 1 297 ? -2.318 -17.805 14.774 1.00 64.56 297 THR A O 1
ATOM 2467 N N . TYR A 1 298 ? -3.632 -19.474 15.475 1.00 58.25 298 TYR A N 1
ATOM 2468 C CA . TYR A 1 298 ? -2.944 -19.694 16.759 1.00 58.25 298 TYR A CA 1
ATOM 2469 C C . TYR A 1 298 ? -1.832 -20.736 16.683 1.00 58.25 298 TYR A C 1
ATOM 2471 O O . TYR A 1 298 ? -0.754 -20.553 17.248 1.00 58.25 298 TYR A O 1
ATOM 2479 N N . THR A 1 299 ? -2.079 -21.826 15.961 1.00 53.66 299 THR A N 1
ATOM 2480 C CA . THR A 1 299 ? -1.190 -22.985 15.835 1.00 53.66 299 THR A CA 1
ATOM 2481 C C . THR A 1 299 ? -0.465 -22.945 14.497 1.00 53.66 299 THR A C 1
ATOM 2483 O O . THR A 1 299 ? -0.718 -23.732 13.591 1.00 53.66 299 THR A O 1
ATOM 2486 N N . SER A 1 300 ? 0.448 -21.991 14.344 1.00 57.97 300 SER A N 1
ATOM 2487 C CA . SER A 1 300 ? 1.315 -21.958 13.164 1.00 57.97 300 SER A CA 1
ATOM 2488 C C . SER A 1 300 ? 2.642 -22.667 13.447 1.00 57.97 300 SER A C 1
ATOM 2490 O O . SER A 1 300 ? 3.174 -22.590 14.552 1.00 57.97 300 SER A O 1
ATOM 2492 N N . HIS A 1 301 ? 3.236 -23.309 12.437 1.00 57.38 301 HIS A N 1
AT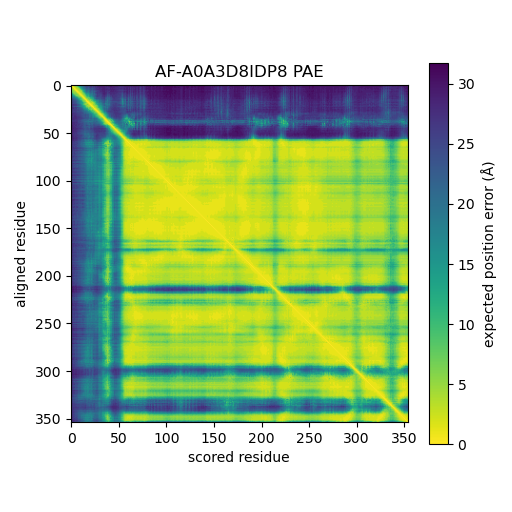OM 2493 C CA . HIS A 1 301 ? 4.566 -23.933 12.554 1.00 57.38 301 HIS A CA 1
ATOM 2494 C C . HIS A 1 301 ? 5.720 -22.925 12.756 1.00 57.38 301 HIS A C 1
ATOM 2496 O O . HIS A 1 301 ? 6.885 -23.313 12.772 1.00 57.38 301 HIS A O 1
ATOM 2502 N N . SER A 1 302 ? 5.431 -21.625 12.884 1.00 57.31 302 SER A N 1
ATOM 2503 C CA . SER A 1 302 ? 6.437 -20.568 13.018 1.00 57.31 302 SER A CA 1
ATOM 2504 C C . SER A 1 302 ? 5.967 -19.483 13.985 1.00 57.31 302 SER A C 1
ATOM 2506 O O . SER A 1 302 ? 4.929 -18.872 13.748 1.00 57.31 302 SER A O 1
ATOM 2508 N N . ALA A 1 303 ? 6.775 -19.132 14.987 1.00 61.62 303 ALA A N 1
ATOM 2509 C CA . ALA A 1 303 ? 6.452 -18.067 15.948 1.00 61.62 303 ALA A CA 1
ATOM 2510 C C . ALA A 1 303 ? 6.134 -16.700 15.296 1.00 61.62 303 ALA A C 1
ATOM 2512 O O . ALA A 1 303 ? 5.437 -15.869 15.874 1.00 61.62 303 ALA A O 1
ATOM 2513 N N . SER A 1 304 ? 6.616 -16.452 14.073 1.00 62.38 304 SER A N 1
ATOM 2514 C CA . SER A 1 304 ? 6.329 -15.223 13.326 1.00 62.38 304 SER A CA 1
ATOM 2515 C C . SER A 1 304 ? 4.905 -15.147 12.768 1.00 62.38 304 SER A C 1
ATOM 2517 O O . SER A 1 304 ? 4.401 -14.040 12.594 1.00 62.38 304 SER A O 1
ATOM 2519 N N . SER A 1 305 ? 4.261 -16.288 12.509 1.00 63.50 305 SER A N 1
ATOM 2520 C CA . SER A 1 305 ? 2.894 -16.369 11.963 1.00 63.50 305 SER A CA 1
ATOM 2521 C C . SER A 1 305 ? 1.835 -16.569 13.044 1.00 63.50 305 SER A C 1
ATOM 2523 O O . SER A 1 305 ? 0.651 -16.529 12.739 1.00 63.50 305 SER A O 1
ATOM 2525 N N . GLN A 1 306 ? 2.255 -16.780 14.293 1.00 72.62 306 GLN A N 1
ATOM 2526 C CA . GLN A 1 306 ? 1.355 -16.837 15.432 1.00 72.62 306 GLN A CA 1
ATOM 2527 C C . GLN A 1 306 ? 0.810 -15.440 15.723 1.00 72.62 306 GLN A C 1
ATOM 2529 O O . GLN A 1 306 ? 1.570 -14.462 15.777 1.00 72.62 306 GLN A O 1
ATOM 2534 N N . ASN A 1 307 ? -0.501 -15.366 15.934 1.00 77.81 307 ASN A N 1
ATOM 2535 C CA . ASN A 1 307 ? -1.145 -14.118 16.305 1.00 77.81 307 ASN A CA 1
ATOM 2536 C C . ASN A 1 307 ? -0.620 -13.585 17.652 1.00 77.81 307 ASN A C 1
ATOM 2538 O O . ASN A 1 307 ? -0.407 -14.335 18.605 1.00 77.81 307 ASN A O 1
ATOM 2542 N N . LYS A 1 308 ? -0.406 -12.268 17.720 1.00 84.12 308 LYS A N 1
ATOM 2543 C CA . LYS A 1 308 ? 0.048 -11.504 18.892 1.00 84.12 308 LYS A CA 1
ATOM 2544 C C . LYS A 1 308 ? -1.053 -11.248 19.912 1.00 84.12 308 LYS A C 1
ATOM 2546 O O . LYS A 1 308 ? -0.748 -10.926 21.054 1.00 84.12 308 LYS A O 1
ATOM 2551 N N . MET A 1 309 ? -2.305 -11.389 19.494 1.00 85.19 309 MET A N 1
ATOM 2552 C CA . MET A 1 309 ? -3.495 -11.272 20.331 1.00 85.19 309 MET A CA 1
ATOM 2553 C C . MET A 1 309 ? -4.343 -12.526 20.154 1.00 85.19 309 MET A C 1
ATOM 2555 O O . MET A 1 309 ? -4.496 -13.005 19.027 1.00 85.19 309 MET A O 1
ATOM 2559 N N . GLN A 1 310 ? -4.879 -13.050 21.252 1.00 87.81 310 GLN A N 1
ATOM 2560 C CA . GLN A 1 310 ? -5.818 -14.172 21.253 1.00 87.81 310 GLN A CA 1
ATOM 2561 C C . GLN A 1 310 ? -7.245 -13.700 20.943 1.00 87.81 310 GLN A C 1
ATOM 2563 O O . GLN A 1 310 ? -7.543 -12.513 21.066 1.00 87.81 310 GLN A O 1
ATOM 2568 N N . LEU A 1 311 ? -8.148 -14.624 20.585 1.00 86.62 311 LEU A N 1
ATOM 2569 C CA . LEU A 1 311 ? -9.564 -14.299 20.338 1.00 86.62 311 LEU A CA 1
ATOM 2570 C C . LEU A 1 311 ? -10.179 -13.580 21.541 1.00 86.62 311 LEU A C 1
ATOM 2572 O O . LEU A 1 311 ? -10.854 -12.565 21.395 1.00 86.62 311 LEU A O 1
ATOM 2576 N N . ASP A 1 312 ? -9.900 -14.106 22.735 1.00 89.38 312 ASP A N 1
ATOM 2577 C CA . ASP A 1 312 ? -10.401 -13.555 23.988 1.00 89.38 312 ASP A CA 1
ATOM 2578 C C . ASP A 1 312 ? -9.824 -12.173 24.294 1.00 89.38 312 ASP A C 1
ATOM 2580 O O . ASP A 1 312 ? -10.524 -11.356 24.884 1.00 89.38 312 ASP A O 1
ATOM 2584 N N . ASP A 1 313 ? -8.599 -11.862 23.853 1.00 91.81 313 ASP A N 1
ATOM 2585 C CA . ASP A 1 313 ? -8.064 -10.504 23.990 1.00 91.81 313 ASP A CA 1
ATOM 2586 C C . ASP A 1 313 ? -8.916 -9.514 23.185 1.00 91.81 313 ASP A C 1
ATOM 2588 O O . ASP A 1 313 ? -9.321 -8.480 23.717 1.00 91.81 313 ASP A O 1
ATOM 2592 N N . ILE A 1 314 ? -9.230 -9.851 21.927 1.00 90.50 314 ILE A N 1
ATOM 2593 C CA . ILE A 1 314 ? -10.076 -9.029 21.049 1.00 90.50 314 ILE A CA 1
ATOM 2594 C C . ILE A 1 314 ? -11.478 -8.881 21.646 1.00 90.50 314 ILE A C 1
ATOM 2596 O O . ILE A 1 314 ? -11.978 -7.763 21.790 1.00 90.50 314 ILE A O 1
ATOM 2600 N N . ARG A 1 315 ? -12.083 -10.005 22.052 1.00 93.88 315 ARG A N 1
ATOM 2601 C CA . ARG A 1 315 ? -13.424 -10.060 22.641 1.00 93.88 315 ARG A CA 1
ATOM 2602 C C . ARG A 1 315 ? -13.533 -9.190 23.894 1.00 93.88 315 ARG A C 1
ATOM 2604 O O . ARG A 1 315 ? -14.378 -8.301 23.935 1.00 93.88 315 ARG A O 1
ATOM 2611 N N . LEU A 1 316 ? -12.656 -9.396 24.880 1.00 95.00 316 LEU A N 1
ATOM 2612 C CA . LEU A 1 316 ? -12.689 -8.675 26.158 1.00 95.00 316 LEU A CA 1
ATOM 2613 C C . LEU A 1 316 ? -12.457 -7.169 25.977 1.00 95.00 316 LEU A C 1
ATOM 2615 O O . LEU A 1 316 ? -13.090 -6.354 26.651 1.00 95.00 316 LEU A O 1
ATOM 2619 N N . ILE A 1 317 ? -11.568 -6.777 25.058 1.00 95.50 317 ILE A N 1
ATOM 2620 C CA . ILE A 1 317 ? -11.319 -5.362 24.759 1.00 95.50 317 ILE A CA 1
ATOM 2621 C C . ILE A 1 317 ? -12.566 -4.717 24.136 1.00 95.50 317 ILE A C 1
ATOM 2623 O O . ILE A 1 317 ? -12.963 -3.634 24.568 1.00 95.50 317 ILE A O 1
ATOM 2627 N N . LEU A 1 318 ? -13.227 -5.375 23.182 1.00 94.25 318 LEU A N 1
ATOM 2628 C CA . LEU A 1 318 ? -14.442 -4.847 22.549 1.00 94.25 318 LEU A CA 1
ATOM 2629 C C . LEU A 1 318 ? -15.650 -4.819 23.504 1.00 94.25 318 LEU A C 1
ATOM 2631 O O . LEU A 1 318 ? -16.393 -3.836 23.496 1.00 94.25 318 LEU A O 1
ATOM 2635 N N . GLU A 1 319 ? -15.814 -5.837 24.358 1.00 95.25 319 GLU A N 1
ATOM 2636 C CA . GLU A 1 319 ? -16.847 -5.904 25.414 1.00 95.25 319 GLU A CA 1
ATOM 2637 C C . GLU A 1 319 ? -16.711 -4.777 26.445 1.00 95.25 319 GLU A C 1
ATOM 2639 O O . GLU A 1 319 ? -17.705 -4.268 26.971 1.00 95.25 319 GLU A O 1
ATOM 2644 N N . SER A 1 320 ? -15.475 -4.348 26.723 1.00 94.94 320 SER A N 1
ATOM 2645 C CA . SER A 1 320 ? -15.218 -3.242 27.653 1.00 94.94 320 SER A CA 1
ATOM 2646 C C . SER A 1 320 ? -15.791 -1.902 27.168 1.00 94.94 320 SER A C 1
ATOM 2648 O O . SER A 1 320 ? -16.057 -1.018 27.982 1.00 94.94 320 SER A O 1
ATOM 2650 N N . CYS A 1 321 ? -16.023 -1.762 25.859 1.00 92.62 321 CYS A N 1
ATOM 2651 C CA . CYS A 1 321 ? -16.450 -0.519 25.216 1.00 92.62 321 CYS A CA 1
ATOM 2652 C C . CYS A 1 321 ? -17.921 -0.517 24.769 1.00 92.62 321 CYS A C 1
ATOM 2654 O O . CYS A 1 321 ? -18.467 0.544 24.455 1.00 92.62 321 CYS A O 1
ATOM 2656 N N . GLY A 1 322 ? -18.573 -1.680 24.725 1.00 92.50 322 GLY A N 1
ATOM 2657 C CA . GLY A 1 322 ? -19.846 -1.828 24.030 1.00 92.50 322 GLY A CA 1
ATOM 2658 C C . GLY A 1 322 ? -20.482 -3.201 24.180 1.00 92.50 322 GLY A C 1
ATOM 2659 O O . GLY A 1 322 ? -19.899 -4.117 24.758 1.00 92.50 322 GLY A O 1
ATOM 2660 N N . LYS A 1 323 ? -21.705 -3.336 23.669 1.00 95.12 323 LYS A N 1
ATOM 2661 C CA . LYS A 1 323 ? -22.342 -4.642 23.478 1.00 95.12 323 LYS A CA 1
ATOM 2662 C C . LYS A 1 323 ? -21.770 -5.258 22.205 1.00 95.12 323 LYS A C 1
ATOM 2664 O O . LYS A 1 323 ? -21.728 -4.587 21.179 1.00 95.12 323 LYS A O 1
ATOM 2669 N N . ILE A 1 324 ? -21.340 -6.516 22.263 1.00 94.00 324 ILE A N 1
ATOM 2670 C CA . ILE A 1 324 ? -20.709 -7.171 21.115 1.00 94.00 324 ILE A CA 1
ATOM 2671 C C . ILE A 1 324 ? -21.613 -8.207 20.447 1.00 94.00 324 ILE A C 1
ATOM 2673 O O . ILE A 1 324 ? -22.421 -8.872 21.095 1.00 94.00 324 ILE A O 1
ATOM 2677 N N . HIS A 1 325 ? -21.404 -8.370 19.148 1.00 91.56 325 HIS A N 1
ATOM 2678 C CA . HIS A 1 325 ? -21.944 -9.420 18.301 1.00 91.56 325 HIS A CA 1
ATOM 2679 C C . HIS A 1 325 ? -20.774 -10.087 17.571 1.00 91.56 325 HIS A C 1
ATOM 2681 O O . HIS A 1 325 ? -19.901 -9.391 17.053 1.00 91.56 325 HIS A O 1
ATOM 2687 N N . ILE A 1 326 ? -20.732 -11.420 17.559 1.00 90.44 326 ILE A N 1
ATOM 2688 C CA . ILE A 1 326 ? -19.651 -12.197 16.939 1.00 90.44 326 ILE A CA 1
ATOM 2689 C C . ILE A 1 326 ? -20.259 -13.086 15.861 1.00 90.44 326 ILE A C 1
ATOM 2691 O O . ILE A 1 326 ? -21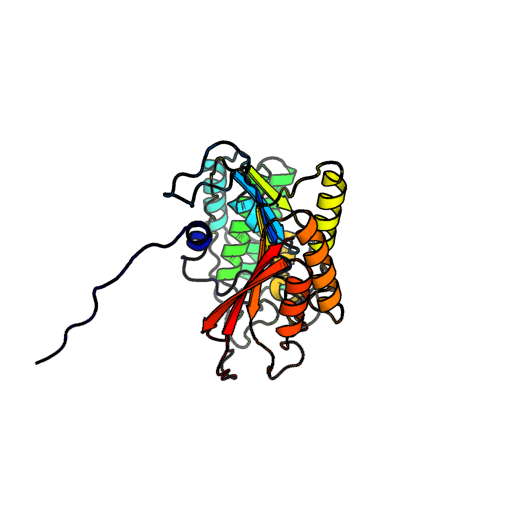.193 -13.839 16.139 1.00 90.44 326 ILE A O 1
ATOM 2695 N N . TYR A 1 327 ? -19.705 -13.008 14.657 1.00 86.81 327 TYR A N 1
ATOM 2696 C CA . TYR A 1 327 ? -20.033 -13.877 13.533 1.00 86.81 327 TYR A CA 1
ATOM 2697 C C . TYR A 1 327 ? -18.805 -14.694 13.152 1.00 86.81 327 TYR A C 1
ATOM 2699 O O . TYR A 1 327 ? -17.679 -14.207 13.252 1.00 86.81 327 TYR A O 1
ATOM 2707 N N . GLU A 1 328 ? -19.028 -15.931 12.725 1.00 85.44 328 GLU A N 1
ATOM 2708 C CA . GLU A 1 328 ? -17.976 -16.890 12.412 1.00 85.44 328 GLU A CA 1
ATOM 2709 C C . GLU A 1 328 ? -18.212 -17.487 11.024 1.00 85.44 328 GLU A C 1
ATOM 2711 O O . GLU A 1 328 ? -19.340 -17.848 10.683 1.00 85.44 328 GLU A O 1
ATOM 2716 N N . PHE A 1 329 ? -17.138 -17.599 10.246 1.00 80.19 329 PHE A N 1
ATOM 2717 C CA . PHE A 1 329 ? -17.150 -18.128 8.888 1.00 80.19 329 PHE A CA 1
ATOM 2718 C C . PHE A 1 329 ? -16.011 -19.132 8.700 1.00 80.19 329 PHE A C 1
ATOM 2720 O O . PHE A 1 329 ? -14.888 -18.912 9.164 1.00 80.19 329 PHE A O 1
ATOM 2727 N N . ASP A 1 330 ? -16.282 -20.218 7.978 1.00 76.62 330 ASP A N 1
ATOM 2728 C CA . ASP A 1 330 ? -15.241 -21.157 7.558 1.00 76.62 330 ASP A CA 1
ATOM 2729 C C . ASP A 1 330 ? -14.316 -20.488 6.528 1.00 76.62 330 ASP A C 1
ATOM 2731 O O . ASP A 1 330 ? -14.780 -19.974 5.508 1.00 76.62 330 ASP A O 1
ATOM 2735 N N . TYR A 1 331 ? -12.999 -20.520 6.761 1.00 67.19 331 TYR A N 1
ATOM 2736 C CA . TYR A 1 331 ? -12.013 -19.873 5.885 1.00 67.19 331 TYR A CA 1
ATOM 2737 C C . TYR A 1 331 ? -10.904 -20.840 5.474 1.00 67.19 331 TYR A C 1
ATOM 2739 O O . TYR A 1 331 ? -10.356 -21.568 6.297 1.00 67.19 331 TYR A O 1
ATOM 2747 N N . LYS A 1 332 ? -10.497 -20.821 4.201 1.00 63.38 332 LYS A N 1
ATOM 2748 C CA . LYS A 1 332 ? -9.379 -21.646 3.716 1.00 63.38 332 LYS A CA 1
ATOM 2749 C C . LYS A 1 332 ? -8.045 -20.973 4.032 1.00 63.38 332 LYS A C 1
ATOM 2751 O O . LYS A 1 332 ? -7.749 -19.913 3.497 1.00 63.38 332 LYS A O 1
ATOM 2756 N N . ALA A 1 333 ? -7.220 -21.592 4.874 1.00 60.78 333 ALA A N 1
ATOM 2757 C CA . ALA A 1 333 ? -5.896 -21.061 5.188 1.00 60.78 333 ALA A CA 1
ATOM 2758 C C . ALA A 1 333 ? -4.988 -21.008 3.943 1.00 60.78 333 ALA A C 1
ATOM 2760 O O . ALA A 1 333 ? -4.901 -21.977 3.184 1.00 60.78 333 ALA A O 1
ATOM 2761 N N . PHE A 1 334 ? -4.250 -19.906 3.776 1.00 58.72 334 PHE A N 1
ATOM 2762 C CA . PHE A 1 334 ? -3.191 -19.818 2.772 1.00 58.72 334 PHE A CA 1
ATOM 2763 C C . PHE A 1 334 ? -2.070 -20.819 3.097 1.00 58.72 334 PHE A C 1
ATOM 2765 O O . PHE A 1 334 ? -1.530 -20.837 4.207 1.00 58.72 334 PHE A O 1
ATOM 2772 N N . SER A 1 335 ? -1.691 -21.653 2.126 1.00 53.00 335 SER A N 1
ATOM 2773 C CA . SER A 1 335 ? -0.658 -22.680 2.291 1.00 53.00 335 SER A CA 1
ATOM 2774 C C . SER A 1 335 ? 0.355 -22.613 1.156 1.00 53.00 335 SER A C 1
ATOM 2776 O O . SER A 1 335 ? 0.004 -22.608 -0.018 1.00 53.00 335 SER A O 1
ATOM 2778 N N . SER A 1 336 ? 1.643 -22.651 1.504 1.00 53.81 336 SER A N 1
ATOM 2779 C CA . SER A 1 336 ? 2.740 -22.830 0.542 1.00 53.81 336 SER A CA 1
ATOM 2780 C C . SER A 1 336 ? 2.961 -24.305 0.157 1.00 53.81 336 SER A C 1
ATOM 2782 O O . SER A 1 336 ? 4.014 -24.656 -0.375 1.00 53.81 336 SER A O 1
ATOM 2784 N N . GLY A 1 337 ? 1.985 -25.176 0.452 1.00 53.94 337 GLY A N 1
ATOM 2785 C CA . GLY A 1 337 ? 2.009 -26.613 0.160 1.00 53.94 337 GLY A CA 1
ATOM 2786 C C . GLY A 1 337 ? 2.587 -27.495 1.273 1.00 53.94 337 GLY A C 1
ATOM 2787 O O . GLY A 1 337 ? 2.772 -28.687 1.057 1.00 53.94 337 GLY A O 1
ATOM 2788 N N . LYS A 1 33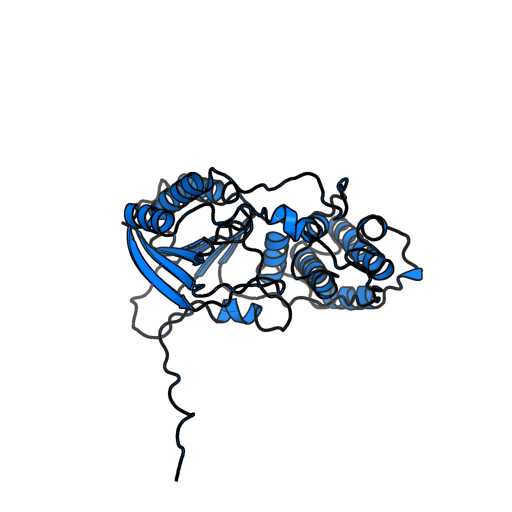8 ? 2.891 -26.935 2.454 1.00 51.44 338 LYS A N 1
ATOM 2789 C CA . LYS A 1 338 ? 3.466 -27.671 3.603 1.00 51.44 338 LYS A CA 1
ATOM 2790 C C . LYS A 1 338 ? 2.582 -27.698 4.853 1.00 51.44 338 LYS A C 1
ATOM 2792 O O . LYS A 1 338 ? 3.001 -28.250 5.866 1.00 51.44 338 LYS A O 1
ATOM 2797 N N . THR A 1 339 ? 1.391 -27.108 4.790 1.00 53.09 339 THR A N 1
ATOM 2798 C CA . THR A 1 339 ? 0.523 -26.929 5.959 1.00 53.09 339 THR A CA 1
ATOM 2799 C C . THR A 1 339 ? -0.907 -27.333 5.622 1.00 53.09 339 THR A C 1
ATOM 2801 O O . THR A 1 339 ? -1.470 -26.794 4.667 1.00 53.09 339 THR A O 1
ATOM 2804 N N . ASP A 1 340 ? -1.474 -28.248 6.411 1.00 54.47 340 ASP A N 1
ATOM 2805 C CA . ASP A 1 340 ? -2.907 -28.566 6.449 1.00 54.47 340 ASP A CA 1
ATOM 2806 C C . ASP A 1 340 ? -3.471 -27.993 7.757 1.00 54.47 340 ASP A C 1
ATOM 2808 O O . ASP A 1 340 ? -3.255 -28.549 8.835 1.00 54.47 340 ASP A O 1
ATOM 2812 N N . PHE A 1 341 ? -4.099 -26.815 7.688 1.00 56.69 341 PHE A N 1
ATOM 2813 C CA . PHE A 1 341 ? -4.701 -26.175 8.859 1.00 56.69 341 PHE A CA 1
ATOM 2814 C C . PHE A 1 341 ? -6.198 -26.487 8.880 1.00 56.69 341 PHE A C 1
ATOM 2816 O O . PHE A 1 341 ? -6.985 -25.885 8.150 1.00 56.69 341 PHE A O 1
ATOM 2823 N N . LYS A 1 342 ? -6.594 -27.438 9.729 1.00 57.62 342 LYS A N 1
ATOM 2824 C CA . LYS A 1 342 ? -8.001 -27.805 9.929 1.00 57.62 342 LYS A CA 1
ATOM 2825 C C . LYS A 1 342 ? -8.670 -26.844 10.915 1.00 57.62 342 LYS A C 1
ATOM 2827 O O . LYS A 1 342 ? -8.088 -26.521 11.946 1.00 57.62 342 LYS A O 1
ATOM 2832 N N . GLY A 1 343 ? -9.897 -26.412 10.612 1.00 60.72 343 GLY A N 1
ATOM 2833 C CA . GLY A 1 343 ? -10.686 -25.532 11.488 1.00 60.72 343 GLY A CA 1
ATOM 2834 C C . GLY A 1 343 ? -10.266 -24.057 11.466 1.00 60.72 343 GLY A C 1
ATOM 2835 O O . GLY A 1 343 ? -10.442 -23.356 12.466 1.00 60.72 343 GLY A O 1
ATOM 2836 N N . HIS A 1 344 ? -9.686 -23.587 10.356 1.00 68.94 344 HIS A N 1
ATOM 2837 C CA . HIS A 1 344 ? -9.405 -22.166 10.175 1.00 68.94 344 HIS A CA 1
ATOM 2838 C C . HIS A 1 344 ? -10.716 -21.391 9.982 1.00 68.94 344 HIS A C 1
ATOM 2840 O O . HIS A 1 344 ? -11.548 -21.743 9.146 1.00 68.94 344 HIS A O 1
ATOM 2846 N N . LYS A 1 345 ? -10.892 -20.347 10.786 1.00 75.38 345 LYS A N 1
ATOM 2847 C CA . LYS A 1 345 ? -12.113 -19.556 10.898 1.00 75.38 345 LYS A CA 1
ATOM 2848 C C . LYS A 1 345 ? -11.773 -18.078 10.827 1.00 75.38 345 LYS A C 1
ATOM 2850 O O . LYS A 1 345 ? -10.771 -17.628 11.396 1.00 75.38 345 LYS A O 1
ATOM 2855 N N . GLU A 1 346 ? -12.637 -17.341 10.154 1.00 78.88 346 GLU A N 1
ATOM 2856 C CA . GLU A 1 346 ? -12.657 -15.887 10.165 1.00 78.88 346 GLU A CA 1
ATOM 2857 C C . GLU A 1 346 ? -13.800 -15.415 11.064 1.00 78.88 346 GLU A C 1
ATOM 2859 O O . GLU A 1 346 ? -14.912 -15.940 11.023 1.00 78.88 346 GLU A O 1
ATOM 2864 N N . PHE A 1 347 ? -13.497 -14.447 11.919 1.00 82.19 347 PHE A N 1
ATOM 2865 C CA . PHE A 1 347 ? -14.406 -13.865 12.889 1.00 82.19 347 PHE A CA 1
ATOM 2866 C C . PHE A 1 347 ? -14.652 -12.410 12.527 1.00 82.19 347 PHE A C 1
ATOM 2868 O O . PHE A 1 347 ? -13.706 -11.655 12.297 1.00 82.19 347 PHE A O 1
ATOM 2875 N N . ILE A 1 348 ? -15.918 -12.008 12.550 1.00 86.06 348 ILE A N 1
ATOM 2876 C CA . ILE A 1 348 ? -16.319 -10.605 12.488 1.00 86.06 348 ILE A CA 1
ATOM 2877 C C . ILE A 1 348 ? -16.891 -10.234 13.849 1.00 86.06 348 ILE A C 1
ATOM 2879 O O . ILE A 1 348 ? -17.916 -10.767 14.277 1.00 86.06 348 ILE A O 1
ATOM 2883 N N . PHE A 1 349 ? -16.224 -9.308 14.527 1.00 87.81 349 PHE A N 1
ATOM 2884 C CA . PHE A 1 349 ? -16.708 -8.700 15.756 1.00 87.81 349 PHE A CA 1
ATOM 2885 C C . PHE A 1 349 ? -17.362 -7.365 15.433 1.00 87.81 349 PHE A C 1
ATOM 2887 O O . PHE A 1 349 ? -16.753 -6.524 14.777 1.00 87.81 349 PHE A O 1
ATOM 2894 N N . ILE A 1 350 ? -18.566 -7.141 15.949 1.00 90.31 350 ILE A N 1
ATOM 2895 C CA . ILE A 1 350 ? -19.253 -5.850 15.901 1.00 90.31 350 ILE A CA 1
ATOM 2896 C C . ILE A 1 350 ? -19.496 -5.403 17.339 1.00 90.31 350 ILE A C 1
ATOM 2898 O O . ILE A 1 350 ? -20.168 -6.105 18.087 1.00 90.31 350 ILE A O 1
ATOM 2902 N N . SER A 1 351 ? -18.949 -4.255 17.735 1.00 92.00 351 SER A N 1
ATOM 2903 C CA . SER A 1 351 ? -19.185 -3.632 19.042 1.00 92.00 351 SER A CA 1
ATOM 2904 C C . SER A 1 351 ? -20.044 -2.380 18.883 1.00 92.00 351 SER A C 1
ATOM 2906 O O . SER A 1 351 ? -19.606 -1.396 18.282 1.00 92.00 351 SER A O 1
ATOM 2908 N N . GLU A 1 352 ? -21.260 -2.427 19.427 1.00 92.69 352 GLU A N 1
ATOM 2909 C CA . GLU A 1 352 ? -22.161 -1.285 19.605 1.00 92.69 352 GLU A CA 1
ATOM 2910 C C . GLU A 1 352 ? -21.690 -0.492 20.830 1.00 92.69 352 GLU A C 1
ATOM 2912 O O . GLU A 1 352 ? -21.815 -0.941 21.976 1.00 92.69 352 GLU A O 1
ATOM 2917 N N . THR A 1 353 ? -21.090 0.672 20.603 1.00 89.44 353 THR A N 1
ATOM 2918 C CA . THR A 1 353 ? -20.377 1.419 21.646 1.00 89.44 353 THR A CA 1
ATOM 2919 C C . THR A 1 353 ? -21.360 2.117 22.594 1.00 89.44 353 THR A C 1
ATOM 2921 O O . THR A 1 353 ? -22.402 2.612 22.157 1.00 89.44 353 THR A O 1
ATOM 2924 N N . ARG A 1 354 ? -21.022 2.208 23.888 1.00 81.75 354 ARG A N 1
ATOM 2925 C CA . ARG A 1 354 ? -21.888 2.819 24.925 1.00 81.75 354 ARG A CA 1
ATOM 2926 C C . ARG A 1 354 ? -21.999 4.331 24.837 1.00 81.75 354 ARG A C 1
ATOM 2928 O O . ARG A 1 354 ? -21.000 4.971 24.435 1.00 81.75 354 ARG A O 1
#

InterPro domains:
  IPR012327 D12 class N6 adenine-specific DNA methyltransferase [PF02086] (56-262)
  IPR029063 S-adenosyl-L-methionine-dependent methyltransferase superfamily [SSF53335] (57-298)

pLDDT: mean 79.17, std 24.04, range [20.56, 98.88]

Sequence (354 aa):
MNDIEGLRETKNLCLGEQDLANISHKKSLEEPSKQDSIILSHETSLGKLNKQNSYNDFNHFIINDFLYSNYTIYQGFFLQSPFDRAKIESLREEYQKLDSKKIIENYYSKHFGERFFSKNDSKIIGHIRDNLDTKLKAQTINHKEFYILLSSLLYSADRIANTVGHYDAYRKNRILEDRFIFQLIEPITTDKKIEIFREDSNALIAKMRKTKRNRQEKCITCAFIDPPYNSRQYSRFYHLLETLSKNNKPKLYGIAQKPNPENISKYCKVEAKEAFKDLVTNLAQISKNIVVTYNNTYTSHSASSQNKMQLDDIRLILESCGKIHIYEFDYKAFSSGKTDFKGHKEFIFISETR

Nearest PDB structures (foldseek):
  3bgd-assembly2_B  TM=6.999E-01  e=3.153E-01  unclassified
  2h11-assembly2_B  TM=6.008E-01  e=8.626E-01  Homo sapiens

Solvent-accessible surface area (backbone atoms only — not comparable to full-atom values): 20454 Å² total; per-residue (Å²): 137,85,87,87,87,91,85,85,82,95,76,89,82,84,58,80,55,67,80,72,48,62,76,66,77,59,101,78,76,84,71,82,87,60,41,39,34,32,45,36,33,23,60,78,89,84,76,86,88,68,96,79,78,58,74,69,67,61,48,34,40,36,41,34,18,55,45,60,37,57,35,38,37,49,41,21,33,54,52,82,63,84,68,63,67,67,60,56,49,53,49,39,55,55,61,61,66,62,57,46,89,80,48,69,88,38,73,40,21,72,66,40,23,78,48,40,33,16,47,50,34,18,24,47,54,36,49,54,54,56,47,51,56,52,34,45,75,68,63,78,36,54,73,47,46,47,24,32,53,50,30,12,47,51,55,28,51,57,75,61,42,37,47,88,83,44,49,64,48,56,66,78,99,63,89,64,67,81,69,73,55,67,46,79,66,78,62,54,85,70,94,55,48,70,46,82,43,70,43,59,53,54,60,48,51,54,50,53,49,64,76,42,69,89,51,99,61,63,61,26,53,34,33,38,43,35,61,39,50,22,48,65,49,56,53,60,28,41,36,62,51,38,42,63,63,67,64,70,78,71,72,62,45,76,94,58,51,40,56,78,93,59,82,79,59,52,37,32,39,91,51,16,53,60,51,50,45,53,35,52,60,57,42,34,71,36,20,43,27,40,36,38,62,48,66,69,51,67,89,47,102,38,83,53,62,22,45,56,56,54,74,64,54,56,50,54,52,41,49,75,45,20,59,67,48,79,46,79,43,89,41,85,67,90,58,96,81,84,64,88,73,81,86,37,36,38,34,42,38,38,20,45,32,109

Foldseek 3Di:
DDDDDDDDDDDDDDEDPVVVCVVVPDPDADDDQDAWWKKFFFFDDDDDDDDDDHHPGTQAIETEGQFLLVLLLCLQAEVQDDFDPVVLVVVLVVLQPDDLVPQDDDLQLVQCDPFFAPSSLSSSLLVQLVVLVVCPVVVVGDPNSSSQQLNLSLVQSQVQTQPPNWLLGGDPPDDHDDDRRRDTDDHDHDSGHYHYYNDQLLVVLVVVLVVCVVPQDQGTAEMETEHDFFLDFRCNGHVVSSCSSVVPSAQFDDPSRHHPDDSGHCNNDLCVLVSLLSNLQSNLSRYQKYKYKDKQQQDDPDRRSHTSDHPVSNVVSLVVFADKDKDKDDDDDDDPPPDDDPPIIMMMMMGRGD